Protein AF-0000000076645925 (afdb_homodimer)

Solvent-accessible surface area (backbone atoms only — not comparable to full-atom values): 12121 Å² total; per-residue (Å²): 107,37,77,44,76,69,68,68,55,65,65,55,52,51,52,53,50,49,52,53,36,58,75,67,63,57,56,61,31,34,32,38,33,40,63,37,74,95,67,71,38,45,29,37,43,36,29,65,60,91,69,57,68,66,59,51,54,50,52,51,49,52,46,48,67,74,32,71,86,50,85,58,70,61,45,72,61,99,58,40,39,30,38,66,59,70,47,74,66,54,48,48,49,50,53,52,47,50,49,51,56,57,52,59,65,75,104,104,38,76,41,75,70,69,69,55,64,64,56,52,50,52,52,50,48,53,51,37,60,73,67,63,56,56,60,32,35,33,39,33,39,64,38,73,95,67,72,38,43,29,36,43,35,30,65,59,92,69,58,69,68,59,50,52,50,51,53,50,51,46,49,66,74,31,73,86,49,85,58,70,60,45,72,60,98,60,39,40,32,38,65,59,70,47,74,67,54,47,49,50,50,52,54,46,48,49,50,55,56,49,59,65,74,104

Radius of gyration: 23.2 Å; Cα contacts (8 Å, |Δi|>4): 263; chains: 2; bounding box: 54×58×68 Å

Nearest PDB structures (foldseek):
  5mrc-assembly1_7  TM=4.356E-01  e=2.116E+00  Saccharomyces cerevisiae
  6mrs-assembly1_A  TM=2.834E-01  e=1.519E+00  synthetic construct
  5t5s-assembly1_A-2  TM=4.561E-01  e=5.350E+00  Homo sapiens
  8utm-assembly1_E  TM=2.872E-01  e=7.451E+00  synthetic construct
  5mrc-assembly1_7  TM=4.355E-01  e=1.620E+00  Saccharomyces cerevisiae

Organism: Fusarium proliferatum (strain ET1) (NCBI:txid1227346)

Foldseek 3Di:
DDDDDPDDAPLRVVLVVLVVCVVVVPDDFDKDWDAHPQQRFIKIKTFGDDDDSVVVSVQVVVQCVVCVPPNFSFDDDPGITMGTDADPVSVVVVVVVVVVVVVVVVD/DDDDDPDDAPLRVVLVVLVVCVVVVPDDFDKDWDAHVQQRFIKIKTFGDDDDSVVVSVQVVVQCVVCVPPNFSFDDDPGITMGTDQDPVSVVVVVVVVVVVVVVVVD

pLDDT: mean 89.73, std 15.54, range [36.12, 98.88]

Secondary structure (DSSP, 8-state):
-EEEE----HHHHHHHHHHHHHHTTPPSSEEEEEEETTTTEEEEEEE-S---HHHHHHHHHHHHHHHTT-S---EE-SS-EEEEPPPHHHHHHHHHHHHHHHHTT--/-EEEE----HHHHHHHHHHHHHHTTPPSSEEEEEEETTTTEEEEEEE-S---HHHHHHHHHHHHHHHTT-S---EE-SS-EEEEPPPHHHHHHHHHHHHHHHHTT--

Structure (mmCIF, N/CA/C/O backbone):
data_AF-0000000076645925-model_v1
#
loop_
_entity.id
_entity.type
_entity.pdbx_description
1 polymer 'Uncharacterized protein'
#
loop_
_atom_site.group_PDB
_atom_site.id
_atom_site.type_symbol
_atom_site.label_atom_id
_atom_site.label_alt_id
_atom_site.label_comp_id
_atom_site.label_asym_id
_atom_site.label_entity_id
_atom_site.label_seq_id
_atom_site.pdbx_PDB_ins_code
_atom_site.Cartn_x
_atom_site.Cartn_y
_atom_site.Cartn_z
_atom_site.occupancy
_atom_site.B_iso_or_equiv
_atom_site.auth_seq_id
_atom_site.auth_comp_id
_atom_site.auth_asym_id
_atom_site.auth_atom_id
_atom_site.pdbx_PDB_model_num
ATOM 1 N N . MET A 1 1 ? 4.133 -8.68 -22.359 1 90.81 1 MET A N 1
ATOM 2 C CA . MET A 1 1 ? 4.316 -8.914 -20.922 1 90.81 1 MET A CA 1
ATOM 3 C C . MET A 1 1 ? 4.223 -7.613 -20.141 1 90.81 1 MET A C 1
ATOM 5 O O . MET A 1 1 ? 4.645 -6.562 -20.625 1 90.81 1 MET A O 1
ATOM 9 N N . THR A 1 2 ? 3.492 -7.66 -19.109 1 95.38 2 THR A N 1
ATOM 10 C CA . THR A 1 2 ? 3.359 -6.492 -18.25 1 95.38 2 THR A CA 1
ATOM 11 C C . THR A 1 2 ? 3.965 -6.762 -16.875 1 95.38 2 THR A C 1
ATOM 13 O O . THR A 1 2 ? 3.646 -7.77 -16.234 1 95.38 2 THR A O 1
ATOM 16 N N . THR A 1 3 ? 4.953 -6.031 -16.484 1 95.56 3 THR A N 1
ATOM 17 C CA . THR A 1 3 ? 5.527 -6.117 -15.141 1 95.56 3 THR A CA 1
ATOM 18 C C . THR A 1 3 ? 5.211 -4.859 -14.336 1 95.56 3 THR A C 1
ATOM 20 O O . THR A 1 3 ? 5.305 -3.744 -14.852 1 95.56 3 THR A O 1
ATOM 23 N N . ARG A 1 4 ? 4.75 -5.043 -13.156 1 97.38 4 ARG A N 1
ATOM 24 C CA . ARG A 1 4 ? 4.445 -3.918 -12.281 1 97.38 4 ARG A CA 1
ATOM 25 C C . ARG A 1 4 ? 5.129 -4.074 -10.922 1 97.38 4 ARG A C 1
ATOM 27 O O . ARG A 1 4 ? 5.062 -5.141 -10.312 1 97.38 4 ARG A O 1
ATOM 34 N N . ASN A 1 5 ? 5.855 -3.094 -10.516 1 98.12 5 ASN A N 1
ATOM 35 C CA . ASN A 1 5 ? 6.273 -2.973 -9.125 1 98.12 5 ASN A CA 1
ATOM 36 C C . ASN A 1 5 ? 5.168 -2.379 -8.258 1 98.12 5 ASN A C 1
ATOM 38 O O . ASN A 1 5 ? 4.805 -1.213 -8.422 1 98.12 5 ASN A O 1
ATOM 42 N N . LEU A 1 6 ? 4.617 -3.115 -7.352 1 98.25 6 LEU A N 1
ATOM 43 C CA . LEU A 1 6 ? 3.439 -2.693 -6.602 1 98.25 6 LEU A CA 1
ATOM 44 C C . LEU A 1 6 ? 3.838 -2.117 -5.246 1 98.25 6 LEU A C 1
ATOM 46 O O . LEU A 1 6 ? 2.975 -1.807 -4.422 1 98.25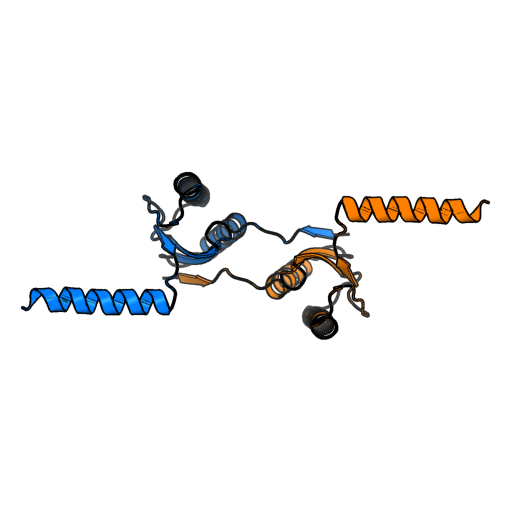 6 LEU A O 1
ATOM 50 N N . ASN A 1 7 ? 5.145 -2.043 -5.055 1 97.25 7 ASN A N 1
ATOM 51 C CA . ASN A 1 7 ? 5.637 -1.397 -3.842 1 97.25 7 ASN A CA 1
ATOM 52 C C . ASN A 1 7 ? 5.484 0.119 -3.912 1 97.25 7 ASN A C 1
ATOM 54 O O . ASN A 1 7 ? 5.957 0.751 -4.859 1 97.25 7 ASN A O 1
ATOM 58 N N . LYS A 1 8 ? 4.789 0.672 -2.982 1 96.69 8 LYS A N 1
ATOM 59 C CA . LYS A 1 8 ? 4.566 2.115 -2.926 1 96.69 8 LYS A CA 1
ATOM 60 C C . LYS A 1 8 ? 4.965 2.68 -1.565 1 96.69 8 LYS A C 1
ATOM 62 O O . LYS A 1 8 ? 4.797 2.018 -0.539 1 96.69 8 LYS A O 1
ATOM 67 N N . THR A 1 9 ? 5.539 3.842 -1.559 1 96.94 9 THR A N 1
ATOM 68 C CA . THR A 1 9 ? 5.711 4.57 -0.306 1 96.94 9 THR A CA 1
ATOM 69 C C . THR A 1 9 ? 4.363 5.043 0.232 1 96.94 9 THR A C 1
ATOM 71 O O . THR A 1 9 ? 3.371 5.066 -0.498 1 96.94 9 THR A O 1
ATOM 74 N N . TRP A 1 10 ? 4.305 5.383 1.45 1 97.62 10 TRP A N 1
ATOM 75 C CA . TRP A 1 10 ? 3.061 5.891 2.016 1 97.62 10 TRP A CA 1
ATOM 76 C C . TRP A 1 10 ? 2.637 7.184 1.323 1 97.62 10 TRP A C 1
ATOM 78 O O . TRP A 1 10 ? 1.442 7.457 1.181 1 97.62 10 TRP A O 1
ATOM 88 N N . ARG A 1 11 ? 3.574 7.973 0.871 1 98 11 ARG A N 1
ATOM 89 C CA . ARG A 1 11 ? 3.242 9.211 0.179 1 98 11 ARG A CA 1
ATOM 90 C C . ARG A 1 11 ? 2.561 8.93 -1.154 1 98 11 ARG A C 1
ATOM 92 O O . ARG A 1 11 ? 1.594 9.602 -1.518 1 98 11 ARG A O 1
ATOM 99 N N . ASP A 1 12 ? 3.076 7.922 -1.866 1 97.31 12 ASP A N 1
ATOM 100 C CA . ASP A 1 12 ? 2.434 7.535 -3.119 1 97.31 12 ASP A CA 1
ATOM 101 C C . ASP A 1 12 ? 0.974 7.145 -2.891 1 97.31 12 ASP A C 1
ATOM 103 O O . ASP A 1 12 ? 0.097 7.52 -3.672 1 97.31 12 ASP A O 1
ATOM 107 N N . VAL A 1 13 ? 0.788 6.402 -1.84 1 98.06 13 VAL A N 1
ATOM 108 C CA . VAL A 1 13 ? -0.547 5.91 -1.517 1 98.06 13 VAL A CA 1
ATOM 109 C C . VAL A 1 13 ? -1.486 7.086 -1.263 1 98.06 13 VAL A C 1
ATOM 111 O O . VAL A 1 13 ? -2.584 7.145 -1.822 1 98.06 13 VAL A O 1
ATOM 114 N N . ILE A 1 14 ? -1.067 8.094 -0.513 1 98.62 14 ILE A N 1
ATOM 115 C CA . ILE A 1 14 ? -1.987 9.172 -0.164 1 98.62 14 ILE A CA 1
ATOM 116 C C . ILE A 1 14 ? -2.174 10.102 -1.362 1 98.62 14 ILE A C 1
ATOM 118 O O . ILE A 1 14 ? -3.254 10.664 -1.559 1 98.62 14 ILE A O 1
ATOM 122 N N . PHE A 1 15 ? -1.181 10.273 -2.217 1 98.69 15 PHE A N 1
ATOM 123 C CA . PHE A 1 15 ? -1.337 11.109 -3.404 1 98.69 15 PHE A CA 1
ATOM 124 C C . PHE A 1 15 ? -2.346 10.492 -4.367 1 98.69 15 PHE A C 1
ATOM 126 O O . PHE A 1 15 ? -3.211 11.195 -4.898 1 98.69 15 PHE A O 1
ATOM 133 N N . GLU A 1 16 ? -2.189 9.195 -4.496 1 97.62 16 GLU A N 1
ATOM 134 C CA . GLU A 1 16 ? -3.127 8.508 -5.379 1 97.62 16 GLU A CA 1
ATOM 135 C C . GLU A 1 16 ? -4.547 8.555 -4.82 1 97.62 16 GLU A C 1
ATOM 137 O O . GLU A 1 16 ? -5.5 8.789 -5.562 1 97.62 16 GLU A O 1
ATOM 142 N N . GLN A 1 17 ? -4.656 8.305 -3.518 1 98.38 17 GLN A N 1
ATOM 143 C CA . GLN A 1 17 ? -5.98 8.32 -2.9 1 98.38 17 GLN A CA 1
ATOM 144 C C . GLN A 1 17 ? -6.605 9.711 -2.977 1 98.38 17 GLN A C 1
ATOM 146 O O . GLN A 1 17 ? -7.801 9.852 -3.242 1 98.38 17 GLN A O 1
ATOM 151 N N . TYR A 1 18 ? -5.805 10.719 -2.736 1 98.81 18 TYR A N 1
ATOM 152 C CA . TYR A 1 18 ? -6.34 12.07 -2.777 1 98.81 18 TYR A CA 1
ATOM 153 C C . TYR A 1 18 ? -6.832 12.422 -4.176 1 98.81 18 TYR A C 1
ATOM 155 O O . TYR A 1 18 ? -7.895 13.031 -4.336 1 98.81 18 TYR A O 1
ATOM 163 N N . GLN A 1 19 ? -6.051 12.117 -5.16 1 98.44 19 GLN A N 1
ATOM 164 C CA . GLN A 1 19 ? -6.48 12.328 -6.539 1 98.44 19 GLN A CA 1
ATOM 165 C C . GLN A 1 19 ? -7.816 11.641 -6.812 1 98.44 19 GLN A C 1
ATOM 167 O O . GLN A 1 19 ? -8.719 12.234 -7.402 1 98.44 19 GLN A O 1
ATOM 172 N N . ALA A 1 20 ? -7.898 10.414 -6.387 1 97.25 20 ALA A N 1
ATOM 173 C CA . ALA A 1 20 ? -9.133 9.656 -6.586 1 97.25 20 ALA A CA 1
ATOM 174 C C . ALA A 1 20 ? -10.305 10.32 -5.867 1 97.25 20 ALA A C 1
ATOM 176 O O . ALA A 1 20 ? -11.414 10.375 -6.395 1 97.25 20 ALA A O 1
ATOM 177 N N . ASP A 1 21 ? -10.023 10.781 -4.664 1 98.31 21 ASP A N 1
ATOM 178 C CA . ASP A 1 21 ? -11.078 11.422 -3.887 1 98.31 21 ASP A CA 1
ATOM 179 C C . ASP A 1 21 ? -11.516 12.734 -4.535 1 98.31 21 ASP A C 1
ATOM 181 O O . ASP A 1 21 ? -12.695 13.094 -4.488 1 98.31 21 ASP A O 1
ATOM 185 N N . LEU A 1 22 ? -10.633 13.453 -5.113 1 98.12 22 LEU A N 1
ATOM 186 C CA . LEU A 1 22 ? -10.961 14.688 -5.824 1 98.12 22 LEU A CA 1
ATOM 187 C C . LEU A 1 22 ? -11.812 14.391 -7.051 1 98.12 22 LEU A C 1
ATOM 189 O O . LEU A 1 22 ? -12.812 15.07 -7.289 1 98.12 22 LEU A O 1
ATOM 193 N N . GLU A 1 23 ? -11.414 13.367 -7.738 1 97.06 23 GLU A N 1
ATOM 194 C CA . GLU A 1 23 ? -12.133 12.992 -8.953 1 97.06 23 GLU A CA 1
ATOM 195 C C . GLU A 1 23 ? -13.547 12.508 -8.625 1 97.06 23 GLU A C 1
ATOM 197 O O . GLU A 1 23 ? -14.484 12.75 -9.398 1 97.06 23 GLU A O 1
ATOM 202 N N . ALA A 1 24 ? -13.711 11.922 -7.516 1 97.06 24 ALA A N 1
ATOM 203 C CA . ALA A 1 24 ? -15.008 11.391 -7.102 1 97.06 24 ALA A CA 1
ATOM 204 C C . ALA A 1 24 ? -15.828 12.445 -6.367 1 97.06 24 ALA A C 1
ATOM 206 O O . ALA A 1 24 ? -16.953 12.18 -5.941 1 97.06 24 ALA A O 1
ATOM 207 N N . ASP A 1 25 ? -15.234 13.648 -6.117 1 96.69 25 ASP A N 1
ATOM 208 C CA . ASP A 1 25 ? -15.867 14.742 -5.383 1 96.69 25 ASP A CA 1
ATOM 209 C C . ASP A 1 25 ? -16.297 14.289 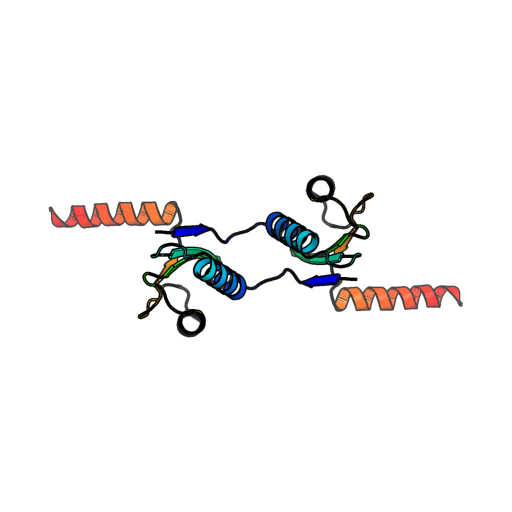-3.986 1 96.69 25 ASP A C 1
ATOM 211 O O . ASP A 1 25 ? -17.438 14.516 -3.574 1 96.69 25 ASP A O 1
ATOM 215 N N . SER A 1 26 ? -15.398 13.578 -3.379 1 97.56 26 SER A N 1
ATOM 216 C CA . SER A 1 26 ? -15.648 13.141 -2.008 1 97.56 26 SER A CA 1
ATOM 217 C C . SER A 1 26 ? -15.867 14.336 -1.082 1 97.56 26 SER A C 1
ATOM 219 O O . SER A 1 26 ? -15.195 15.359 -1.216 1 97.56 26 SER A O 1
ATOM 221 N N . PRO A 1 27 ? -16.688 14.195 -0.156 1 97.81 27 PRO A N 1
ATOM 222 C CA . PRO A 1 27 ? -16.984 15.312 0.752 1 97.81 27 PRO A CA 1
ATOM 223 C C . PRO A 1 27 ? -15.836 15.578 1.729 1 97.81 27 PRO A C 1
ATOM 225 O O . PRO A 1 27 ? -15.219 14.641 2.236 1 97.81 27 PRO A O 1
ATOM 228 N N . PHE A 1 28 ? -15.625 16.844 1.939 1 98.12 28 PHE A N 1
ATOM 229 C CA . PHE A 1 28 ? -14.656 17.281 2.947 1 98.12 28 PHE A CA 1
ATOM 230 C C . PHE A 1 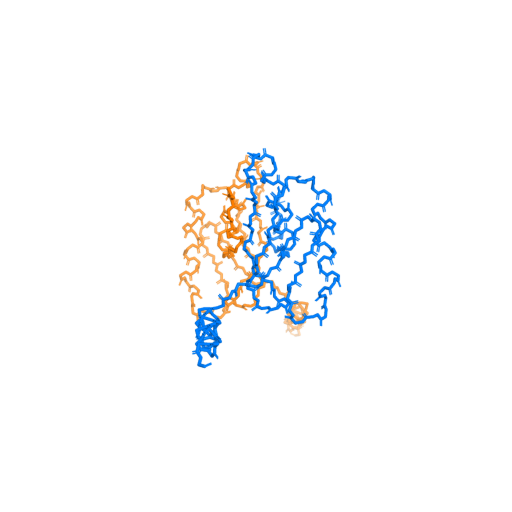28 ? -15.359 17.578 4.27 1 98.12 28 PHE A C 1
ATOM 232 O O . PHE A 1 28 ? -16.531 17.922 4.293 1 98.12 28 PHE A O 1
ATOM 239 N N . PRO A 1 29 ? -14.547 17.375 5.426 1 98.5 29 PRO A N 1
ATOM 240 C CA . PRO A 1 29 ? -13.125 17.031 5.5 1 98.5 29 PRO A CA 1
ATOM 241 C C . PRO A 1 29 ? -12.867 15.555 5.168 1 98.5 29 PRO A C 1
ATOM 243 O O . PRO A 1 29 ? -13.758 14.719 5.316 1 98.5 29 PRO A O 1
ATOM 246 N N . ILE A 1 30 ? -11.633 15.305 4.672 1 98.81 30 ILE A N 1
ATOM 247 C CA . ILE A 1 30 ? -11.164 13.945 4.426 1 98.81 30 ILE A CA 1
ATOM 248 C C . ILE A 1 30 ? -10.047 13.602 5.414 1 98.81 30 ILE A C 1
ATOM 250 O O . ILE A 1 30 ? -9.172 14.422 5.68 1 98.81 30 ILE A O 1
ATOM 254 N N . ARG A 1 31 ? -10.047 12.398 5.895 1 98.69 31 ARG A N 1
ATOM 255 C CA . ARG A 1 31 ? -9.023 11.922 6.816 1 98.69 31 ARG A CA 1
ATOM 256 C C . ARG A 1 31 ? -8.492 10.555 6.391 1 98.69 31 ARG A C 1
ATOM 258 O O . ARG A 1 31 ? -9.273 9.617 6.176 1 98.69 31 ARG A O 1
ATOM 265 N N . TYR A 1 32 ? -7.238 10.453 6.273 1 98.81 32 TYR A N 1
ATOM 266 C CA . TYR A 1 32 ? -6.57 9.203 5.918 1 98.81 32 TYR A CA 1
ATOM 267 C C . TYR A 1 32 ? -5.859 8.609 7.125 1 98.81 32 TYR A C 1
ATOM 269 O O . TYR A 1 32 ? -5.227 9.328 7.902 1 98.81 32 TYR A O 1
ATOM 277 N N . LEU A 1 33 ? -6 7.395 7.32 1 98.69 33 LEU A N 1
ATOM 278 C CA . LEU A 1 33 ? -5.18 6.621 8.25 1 98.69 33 LEU A CA 1
ATOM 279 C C . LEU A 1 33 ? -4.141 5.797 7.492 1 98.69 33 LEU A C 1
ATOM 281 O O . LEU A 1 33 ? -4.48 5.055 6.57 1 98.69 33 LEU A O 1
ATOM 285 N N . ILE A 1 34 ? -2.846 5.887 7.867 1 98.56 34 ILE A N 1
ATOM 286 C CA . ILE A 1 34 ? -1.811 5.168 7.133 1 98.56 34 ILE A CA 1
ATOM 287 C C . ILE A 1 34 ? -0.616 4.91 8.047 1 98.56 34 ILE A C 1
ATOM 289 O O . ILE A 1 34 ? -0.276 5.75 8.891 1 98.56 34 ILE A O 1
ATOM 293 N N . PHE A 1 35 ? -0.028 3.754 7.953 1 97.06 35 PHE A N 1
ATOM 294 C CA . PHE A 1 35 ? 1.168 3.389 8.703 1 97.06 35 PHE A CA 1
ATOM 295 C C . PHE A 1 35 ? 2.41 4.012 8.078 1 97.06 35 PHE A C 1
ATOM 297 O O . PHE A 1 35 ? 2.594 3.953 6.859 1 97.06 35 PHE A O 1
ATOM 304 N N . VAL A 1 36 ? 3.207 4.625 8.836 1 96.88 36 VAL A N 1
ATOM 305 C CA . VAL A 1 36 ? 4.465 5.195 8.367 1 96.88 36 VAL A CA 1
ATOM 306 C C . VAL A 1 36 ? 5.633 4.551 9.109 1 96.88 36 VAL A C 1
ATOM 308 O O . VAL A 1 36 ? 5.75 4.676 10.328 1 96.88 36 VAL A O 1
ATOM 311 N N . TYR A 1 37 ? 6.504 3.967 8.367 1 93.19 37 TYR A N 1
ATOM 312 C CA . TYR A 1 37 ? 7.586 3.16 8.922 1 93.19 37 TYR A CA 1
ATOM 313 C C . TYR A 1 37 ? 8.547 4.02 9.734 1 93.19 37 TYR A C 1
ATOM 315 O O . TYR A 1 37 ? 9.086 3.57 10.75 1 93.19 37 TYR A O 1
ATOM 323 N N . GLN A 1 38 ? 8.789 5.215 9.273 1 93.94 38 GLN A N 1
ATOM 324 C CA . GLN A 1 38 ? 9.703 6.125 9.953 1 93.94 38 GLN A CA 1
ATOM 325 C C . GLN A 1 38 ? 9.391 6.199 11.445 1 93.94 38 GLN A C 1
ATOM 327 O O . GLN A 1 38 ? 10.305 6.238 12.273 1 93.94 38 GLN A O 1
ATOM 332 N N . TRP A 1 39 ? 8.094 6.191 11.727 1 95.38 39 TRP A N 1
ATOM 333 C CA . TRP A 1 39 ? 7.695 6.344 13.125 1 95.38 39 TRP A CA 1
ATOM 334 C C . TRP A 1 39 ? 7.137 5.035 13.68 1 95.38 39 TRP A C 1
ATOM 336 O O . TRP A 1 39 ? 6.754 4.961 14.844 1 95.38 39 TRP A O 1
ATOM 346 N N . LYS A 1 40 ? 7.051 4.031 12.773 1 92.75 40 LYS A N 1
ATOM 347 C CA . LYS A 1 40 ? 6.445 2.756 13.141 1 92.75 40 LYS A CA 1
ATOM 348 C C . LYS A 1 40 ? 5.086 2.965 13.805 1 92.75 40 LYS A C 1
ATOM 350 O O . LYS A 1 40 ? 4.797 2.365 14.836 1 92.75 40 LYS A O 1
ATOM 355 N N . LYS A 1 41 ? 4.277 3.879 13.195 1 93.88 41 LYS A N 1
ATOM 356 C CA . LYS A 1 41 ? 2.969 4.246 13.727 1 93.88 41 LYS A CA 1
ATOM 357 C C . LYS A 1 41 ? 1.981 4.547 12.609 1 93.88 41 LYS A C 1
ATOM 359 O O . LYS A 1 41 ? 2.377 5.008 11.531 1 93.88 41 LYS A O 1
ATOM 364 N N . ASP A 1 42 ? 0.763 4.219 13.008 1 97 42 ASP A N 1
ATOM 365 C CA . ASP A 1 42 ? -0.301 4.785 12.18 1 97 42 ASP A CA 1
ATOM 366 C C . ASP A 1 42 ? -0.469 6.277 12.445 1 97 42 ASP A C 1
ATOM 368 O O . ASP A 1 42 ? -0.459 6.715 13.602 1 97 42 ASP A O 1
ATOM 372 N N . ILE A 1 43 ? -0.637 7.012 11.383 1 98.25 43 ILE A N 1
ATOM 373 C CA . ILE A 1 43 ? -0.918 8.438 11.547 1 98.25 43 ILE A CA 1
ATOM 374 C C . ILE A 1 43 ? -2.221 8.789 10.828 1 98.25 43 ILE A C 1
ATOM 376 O O . ILE A 1 43 ? -2.617 8.109 9.875 1 98.25 43 ILE A O 1
ATOM 380 N N . PHE A 1 44 ? -2.811 9.828 11.289 1 98.38 44 PHE A N 1
ATOM 381 C CA . PHE A 1 44 ? -3.934 10.477 10.617 1 98.38 44 PHE A CA 1
ATOM 382 C C . PHE A 1 44 ? -3.465 11.695 9.836 1 98.38 44 PHE A C 1
ATOM 384 O O . PHE A 1 44 ? -2.635 12.469 10.312 1 98.38 44 PHE A O 1
ATOM 391 N N . ILE A 1 45 ? -3.938 11.859 8.695 1 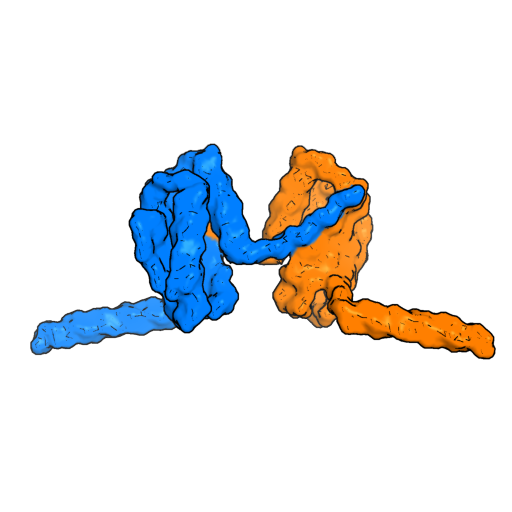98.81 45 ILE A N 1
ATOM 392 C CA . ILE A 1 45 ? -3.783 13.062 7.879 1 98.81 45 ILE A CA 1
ATOM 393 C C . ILE A 1 45 ? -5.156 13.648 7.562 1 98.81 45 ILE A C 1
ATOM 395 O O . ILE A 1 45 ? -5.938 13.055 6.812 1 98.81 45 ILE A O 1
ATOM 399 N N . SER A 1 46 ? -5.41 14.773 8.133 1 98.75 46 SER A N 1
ATOM 400 C CA . SER A 1 46 ? -6.703 15.43 7.938 1 98.75 46 SER A CA 1
ATOM 401 C C . SER A 1 46 ? -6.59 16.594 6.957 1 98.75 46 SER A C 1
ATOM 403 O O . SER A 1 46 ? -5.664 17.406 7.051 1 98.75 46 SER A O 1
ATOM 405 N N . ILE A 1 47 ? -7.461 16.594 6.074 1 98.88 47 ILE A N 1
ATOM 406 C CA . ILE A 1 47 ? -7.57 17.641 5.062 1 98.88 47 ILE A CA 1
ATOM 407 C C . ILE A 1 47 ? -8.914 18.359 5.203 1 98.88 47 ILE A C 1
ATOM 409 O O . ILE A 1 47 ? -9.93 17.891 4.688 1 98.88 47 ILE A O 1
AT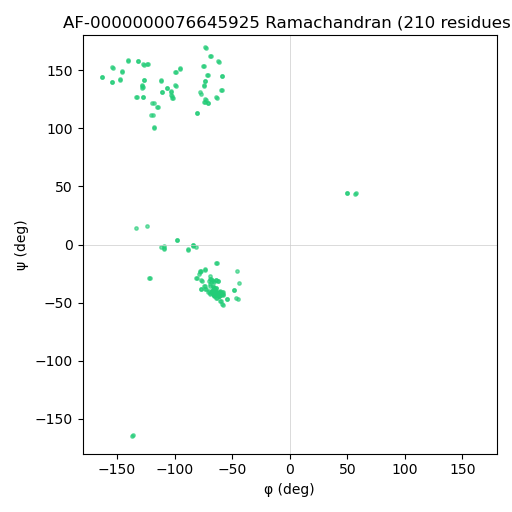OM 413 N N . PRO A 1 48 ? -9.008 19.469 5.777 1 98.62 48 PRO A N 1
ATOM 414 C CA . PRO A 1 48 ? -10.281 20.078 6.156 1 98.62 48 PRO A CA 1
ATOM 415 C C . PRO A 1 48 ? -11.047 20.641 4.961 1 98.62 48 PRO A C 1
ATOM 417 O O . PRO A 1 48 ? -12.281 20.625 4.953 1 98.62 48 PRO A O 1
ATOM 420 N N . ASN A 1 49 ? -10.266 21.203 3.963 1 98.44 49 ASN A N 1
ATOM 421 C CA . ASN A 1 49 ? -10.883 21.812 2.797 1 98.44 49 ASN A CA 1
ATOM 422 C C . ASN A 1 49 ? -10.328 21.25 1.496 1 98.44 49 ASN A C 1
ATOM 424 O O . ASN A 1 49 ? -9.188 20.781 1.456 1 98.44 49 ASN A O 1
ATOM 428 N N . LYS A 1 50 ? -11.141 21.344 0.514 1 98.44 50 LYS A N 1
ATOM 429 C CA . LYS A 1 50 ? -10.711 20.922 -0.816 1 98.44 50 LYS A CA 1
ATOM 430 C C . LYS A 1 50 ? -9.555 21.781 -1.315 1 98.44 50 LYS A C 1
ATOM 432 O O . LYS A 1 50 ? -9.625 23.016 -1.272 1 98.44 50 LYS A O 1
ATOM 437 N N . ILE A 1 51 ? -8.508 21.172 -1.688 1 98.69 51 ILE A N 1
ATOM 438 C CA . ILE A 1 51 ? -7.355 21.812 -2.307 1 98.69 51 ILE A CA 1
ATOM 439 C C . ILE A 1 51 ? -6.934 21.031 -3.551 1 98.69 51 ILE A C 1
ATOM 441 O O . ILE A 1 51 ? -7.355 19.891 -3.748 1 98.69 51 ILE A O 1
ATOM 445 N N . ASP A 1 52 ? -6.242 21.688 -4.438 1 98.19 52 ASP A N 1
ATOM 446 C CA . ASP A 1 52 ? -5.812 20.969 -5.633 1 98.19 52 ASP A CA 1
ATOM 447 C C . ASP A 1 52 ? -4.688 19.984 -5.312 1 98.19 52 ASP A C 1
ATOM 449 O O . ASP A 1 52 ? -4.078 20.062 -4.242 1 98.19 52 ASP A O 1
ATOM 453 N N . VAL A 1 53 ? -4.344 19.156 -6.156 1 98.38 53 VAL A N 1
ATOM 454 C CA . VAL A 1 53 ? -3.404 18.062 -5.957 1 98.38 53 VAL A CA 1
ATOM 455 C C . VAL A 1 53 ? -2.012 18.609 -5.672 1 98.38 53 VAL A C 1
ATOM 457 O O . VAL A 1 53 ? -1.3 18.109 -4.801 1 98.38 53 VAL A O 1
ATOM 460 N N . MET A 1 54 ? -1.645 19.609 -6.367 1 98.19 54 MET A N 1
ATOM 461 C CA . MET A 1 54 ? -0.306 20.172 -6.195 1 98.19 54 MET A CA 1
ATOM 462 C C . MET A 1 54 ? -0.145 20.781 -4.805 1 98.19 54 MET A C 1
ATOM 464 O O . MET A 1 54 ? 0.894 20.609 -4.164 1 98.19 54 MET A O 1
ATOM 468 N N . THR A 1 55 ? -1.129 21.484 -4.367 1 98.81 55 THR A N 1
ATOM 469 C CA . THR A 1 55 ? -1.113 22.062 -3.025 1 98.81 55 THR A CA 1
ATOM 470 C C . THR A 1 55 ? -1.021 20.969 -1.971 1 98.81 55 THR A C 1
ATOM 472 O O . THR A 1 55 ? -0.28 21.094 -0.994 1 98.81 55 THR A O 1
ATOM 475 N N . PHE A 1 56 ? -1.785 19.906 -2.182 1 98.81 56 PHE A N 1
ATOM 476 C CA . PHE A 1 56 ? -1.731 18.766 -1.263 1 98.81 56 PHE A CA 1
ATOM 477 C C . PHE A 1 56 ? -0.327 18.172 -1.214 1 98.81 56 PHE A C 1
ATOM 479 O O . PHE A 1 56 ? 0.211 17.938 -0.132 1 98.81 56 PHE A O 1
ATOM 486 N N . ARG A 1 57 ? 0.218 17.953 -2.352 1 98.69 57 ARG A N 1
ATOM 487 C CA . ARG A 1 57 ? 1.56 17.375 -2.432 1 98.69 57 ARG A CA 1
ATOM 488 C C . ARG A 1 57 ? 2.572 18.266 -1.707 1 98.69 57 ARG A C 1
ATOM 490 O O . ARG A 1 57 ? 3.434 17.766 -0.982 1 98.69 57 ARG A O 1
ATOM 497 N N . ARG A 1 58 ? 2.451 19.547 -1.853 1 98.62 58 ARG A N 1
ATOM 498 C CA . ARG A 1 58 ? 3.35 20.484 -1.186 1 98.62 58 ARG A CA 1
ATOM 499 C C . ARG A 1 58 ? 3.168 20.438 0.328 1 98.62 58 ARG A C 1
ATOM 501 O O . ARG A 1 58 ? 4.145 20.469 1.078 1 98.62 58 ARG A O 1
ATOM 508 N N . ALA A 1 59 ? 1.926 20.375 0.723 1 98.81 59 ALA A N 1
ATOM 509 C CA . ALA A 1 59 ? 1.634 20.312 2.152 1 98.81 59 ALA A CA 1
ATOM 510 C C . ALA A 1 59 ? 2.254 19.062 2.777 1 98.81 59 ALA A C 1
ATOM 512 O O . ALA A 1 59 ? 2.818 19.125 3.871 1 98.81 59 ALA A O 1
ATOM 513 N N . ILE A 1 60 ? 2.193 17.953 2.096 1 98.81 60 ILE A N 1
ATOM 514 C CA . ILE A 1 60 ? 2.752 16.703 2.586 1 98.81 60 ILE A CA 1
ATOM 515 C C . ILE A 1 60 ? 4.277 16.781 2.602 1 98.81 60 ILE A C 1
ATOM 517 O O . ILE A 1 60 ? 4.922 16.312 3.543 1 98.81 60 ILE A O 1
ATOM 521 N N . LEU A 1 61 ? 4.82 17.344 1.586 1 98.12 61 LEU A N 1
ATOM 522 C CA . LEU A 1 61 ? 6.27 17.5 1.538 1 98.12 61 LEU A CA 1
ATOM 523 C C . LEU A 1 61 ? 6.762 18.375 2.689 1 98.12 61 LEU A C 1
ATOM 525 O O . LEU A 1 61 ? 7.809 18.109 3.279 1 98.12 61 LEU A O 1
ATOM 529 N N . ASP A 1 62 ? 6.055 19.453 3.01 1 98.38 62 ASP A N 1
ATOM 530 C CA . ASP A 1 62 ? 6.379 20.297 4.152 1 98.38 62 ASP A CA 1
ATOM 531 C C . ASP A 1 62 ? 6.363 19.5 5.453 1 98.38 62 ASP A C 1
ATOM 533 O O . ASP A 1 62 ? 7.254 19.641 6.293 1 98.38 62 ASP A O 1
ATOM 537 N N . PHE A 1 63 ? 5.398 18.719 5.527 1 98.69 63 PHE A N 1
ATOM 538 C CA . PHE A 1 63 ? 5.285 17.812 6.676 1 98.69 63 PHE A CA 1
ATOM 539 C C . PHE A 1 63 ? 6.508 16.922 6.785 1 98.69 63 PHE A C 1
ATOM 541 O O . PHE A 1 63 ? 7.156 16.875 7.832 1 98.69 63 PHE A O 1
ATOM 548 N N . VAL A 1 64 ? 6.887 16.25 5.746 1 97.62 64 VAL A N 1
ATOM 549 C CA . VAL A 1 64 ? 7.992 15.305 5.73 1 97.62 64 VAL A CA 1
ATOM 550 C C . VAL A 1 64 ? 9.297 16.016 6.078 1 97.62 64 VAL A C 1
ATOM 552 O O . VAL A 1 64 ? 10.086 15.539 6.891 1 97.62 64 VAL A O 1
ATOM 555 N N . ARG A 1 65 ? 9.453 17.125 5.488 1 97.19 65 ARG A N 1
ATOM 556 C CA . ARG A 1 65 ? 10.664 17.891 5.727 1 97.19 65 ARG A CA 1
ATOM 557 C C . ARG A 1 65 ? 10.75 18.359 7.176 1 97.19 65 ARG A C 1
ATOM 559 O O . ARG A 1 65 ? 11.812 18.297 7.797 1 97.19 65 ARG A O 1
ATOM 566 N N . SER A 1 66 ? 9.695 18.766 7.711 1 97.31 66 SER A N 1
ATOM 567 C CA . SER A 1 66 ? 9.633 19.297 9.062 1 97.31 66 SER A CA 1
ATOM 568 C C . SER A 1 66 ? 9.875 18.219 10.109 1 97.31 66 SER A C 1
ATOM 570 O O . SER A 1 66 ? 10.469 18.484 11.156 1 97.31 66 SER A O 1
ATOM 572 N N . ARG A 1 67 ? 9.477 16.969 9.719 1 96.5 67 ARG A N 1
ATOM 573 C CA . ARG A 1 67 ? 9.484 15.914 10.727 1 96.5 67 ARG A CA 1
ATOM 574 C C . ARG A 1 67 ? 10.602 14.906 10.461 1 96.5 67 ARG A C 1
ATOM 576 O O . ARG A 1 67 ? 10.672 13.867 11.117 1 96.5 67 ARG A O 1
ATOM 583 N N . ASN A 1 68 ? 11.391 15 9.453 1 91.25 68 ASN A N 1
ATOM 584 C CA . ASN A 1 68 ? 12.383 14.055 8.961 1 91.25 68 ASN A CA 1
ATOM 585 C C . ASN A 1 68 ? 13.219 13.469 10.102 1 91.25 68 ASN A C 1
ATOM 587 O O . ASN A 1 68 ? 13.523 12.281 10.102 1 91.25 68 ASN A O 1
ATOM 591 N N . ARG A 1 69 ? 13.516 14.164 11.172 1 91 69 ARG A N 1
ATOM 592 C CA . ARG A 1 69 ? 14.367 13.648 12.242 1 91 69 ARG A CA 1
ATOM 593 C C . ARG A 1 69 ? 13.656 13.711 13.586 1 91 69 ARG A C 1
ATOM 595 O O . ARG A 1 69 ? 14.297 13.578 14.633 1 91 69 ARG A O 1
ATOM 602 N N . GLU A 1 70 ? 12.398 13.875 13.438 1 93.5 70 GLU A N 1
ATOM 603 C CA . GLU A 1 70 ? 11.625 14.008 14.664 1 93.5 70 GLU A CA 1
ATOM 604 C C . GLU A 1 70 ? 10.945 12.695 15.039 1 93.5 70 GLU A C 1
ATOM 606 O O . GLU A 1 70 ? 10.547 11.93 14.156 1 93.5 70 GLU A O 1
ATOM 611 N N . GLU A 1 71 ? 10.781 12.469 16.25 1 93.62 71 GLU A N 1
ATOM 612 C CA . GLU A 1 71 ? 10.133 11.258 16.75 1 93.62 71 GLU A CA 1
ATOM 613 C C . GLU A 1 71 ? 8.617 11.375 16.688 1 93.62 71 GLU A C 1
ATOM 615 O O . GLU A 1 71 ? 7.906 10.367 16.641 1 93.62 71 GLU A O 1
ATOM 620 N N . ASP A 1 72 ? 8.172 12.531 16.781 1 95.38 72 ASP A N 1
ATOM 621 C CA . ASP A 1 72 ? 6.742 12.82 16.781 1 95.38 72 ASP A CA 1
ATOM 622 C C . ASP A 1 72 ? 6.285 13.336 15.422 1 95.38 72 ASP A C 1
ATOM 624 O O . ASP A 1 72 ? 6.777 14.359 14.945 1 95.38 72 ASP A O 1
ATOM 628 N N . PRO A 1 73 ? 5.293 12.688 14.883 1 97.25 73 PRO A N 1
ATOM 629 C CA . PRO A 1 73 ? 4.859 13.086 13.539 1 97.25 73 PRO A CA 1
ATOM 630 C C . PRO A 1 73 ? 3.883 14.266 13.562 1 97.25 73 PRO A C 1
ATOM 632 O O . PRO A 1 73 ? 3.426 14.711 12.508 1 97.25 73 PRO A O 1
ATOM 635 N N . THR A 1 74 ? 3.574 14.727 14.703 1 98.06 74 THR A N 1
ATOM 636 C CA . THR A 1 74 ? 2.553 15.766 14.781 1 98.06 74 THR A CA 1
ATOM 637 C C . THR A 1 74 ? 2.969 17 13.984 1 98.06 74 THR A C 1
ATOM 639 O O . THR A 1 74 ? 4.105 17.453 14.086 1 98.06 74 THR A O 1
ATOM 642 N N . PHE A 1 75 ? 2.047 17.5 13.18 1 98.31 75 PHE A N 1
ATOM 643 C CA . PHE A 1 75 ? 2.318 18.594 12.25 1 98.31 75 PHE A CA 1
ATOM 644 C C . PHE A 1 75 ? 1.02 19.234 11.773 1 98.31 75 PHE A C 1
ATOM 646 O O . PHE A 1 75 ? -0.011 18.562 11.68 1 98.31 75 PHE A O 1
ATOM 653 N N . SER A 1 76 ? 1.034 20.516 11.578 1 98.25 76 SER A N 1
ATOM 654 C CA . SER A 1 76 ? -0.101 21.188 10.953 1 98.25 76 SER A CA 1
ATOM 655 C C . SER A 1 76 ? 0.352 22.391 10.125 1 98.25 76 SER A C 1
ATOM 657 O O . SER A 1 76 ? 1.298 23.094 10.5 1 98.25 76 SER A O 1
ATOM 659 N N . ASN A 1 77 ? -0.269 22.609 9.039 1 97.94 77 ASN A N 1
ATOM 660 C CA . ASN A 1 77 ? -0.166 23.844 8.266 1 97.94 77 ASN A CA 1
ATOM 661 C C . ASN A 1 77 ? -1.531 24.312 7.773 1 97.94 77 ASN A C 1
ATOM 663 O O . ASN A 1 77 ? -2.564 23.906 8.305 1 97.94 77 ASN A O 1
ATOM 667 N N . GLU A 1 78 ? -1.575 25.188 6.859 1 98 78 GLU A N 1
ATOM 668 C CA . GLU A 1 78 ? -2.82 25.781 6.387 1 98 78 GLU A CA 1
ATOM 669 C C . GLU A 1 78 ? -3.73 24.734 5.754 1 98 78 GLU A C 1
ATOM 671 O O . GLU A 1 78 ? -4.953 24.891 5.738 1 98 78 GLU A O 1
ATOM 676 N N . HIS A 1 79 ? -3.17 23.547 5.414 1 98.75 79 HIS A N 1
ATOM 677 C CA . HIS A 1 79 ? -3.922 22.672 4.527 1 98.75 79 HIS A CA 1
ATOM 678 C C . HIS A 1 79 ? -4.172 21.312 5.176 1 98.75 79 HIS A C 1
ATOM 680 O O . HIS A 1 79 ? -5.156 20.641 4.859 1 98.75 79 HIS A O 1
ATOM 686 N N . ILE A 1 80 ? -3.205 20.906 6.102 1 98.88 80 ILE A N 1
ATOM 687 C CA . ILE A 1 80 ? -3.365 19.562 6.652 1 98.88 80 ILE A CA 1
ATOM 688 C C . ILE A 1 80 ? -3.02 19.578 8.141 1 98.88 80 ILE A C 1
ATOM 690 O O . ILE A 1 80 ? -2.344 20.484 8.625 1 98.88 80 ILE A O 1
ATOM 694 N N . SER A 1 81 ? -3.521 18.609 8.82 1 98.75 81 SER A N 1
ATOM 695 C CA . SER A 1 81 ? -3.117 18.25 10.18 1 98.75 81 SER A CA 1
ATOM 696 C C . SER A 1 81 ? -2.779 16.766 10.281 1 98.75 81 SER A C 1
ATOM 698 O O . SER A 1 81 ? -3.486 15.922 9.727 1 98.75 81 SER A O 1
ATOM 700 N N . VAL A 1 82 ? -1.707 16.469 10.969 1 98.62 82 VAL A N 1
ATOM 701 C CA . VAL A 1 82 ? -1.2 15.117 11.102 1 98.62 82 VAL A CA 1
ATOM 702 C C . VAL A 1 82 ? -0.985 14.789 12.578 1 98.62 82 VAL A C 1
ATOM 704 O O . VAL A 1 82 ? -0.454 15.609 13.336 1 98.62 82 VAL A O 1
ATOM 707 N N . TRP A 1 83 ? -1.425 13.609 12.984 1 97.81 83 TRP A N 1
ATOM 708 C CA . TRP A 1 83 ? -1.165 13.164 14.352 1 97.81 83 TRP A CA 1
ATOM 709 C C . TRP A 1 83 ? -1.156 11.641 14.43 1 97.81 83 TRP A C 1
ATOM 711 O O . TRP A 1 83 ? -1.726 10.961 13.57 1 97.81 83 TRP A O 1
ATOM 721 N N . PRO A 1 84 ? -0.417 11.094 15.367 1 97 84 PRO A N 1
ATOM 722 C CA . PRO A 1 84 ? -0.364 9.633 15.516 1 97 84 PRO A CA 1
ATOM 723 C C . PRO A 1 84 ? -1.662 9.047 16.062 1 97 84 PRO A C 1
ATOM 725 O O . PRO A 1 84 ? -2.324 9.68 16.891 1 97 84 PRO A O 1
ATOM 728 N N . ARG A 1 85 ? -1.913 7.887 15.578 1 94.19 85 ARG A N 1
ATOM 729 C CA . ARG A 1 85 ? -3.029 7.168 16.188 1 94.19 85 ARG A CA 1
ATOM 730 C C . ARG A 1 85 ? -2.68 6.688 17.594 1 94.19 85 ARG A C 1
ATOM 732 O O . ARG A 1 85 ? -1.646 6.047 17.797 1 94.19 85 ARG A O 1
ATOM 739 N N . LYS A 1 86 ? -3.389 7.078 18.469 1 84.19 86 LYS A N 1
ATOM 740 C CA . LYS A 1 86 ? -3.119 6.691 19.859 1 84.19 86 LYS A CA 1
ATOM 741 C C . LYS A 1 86 ? -3.492 5.234 20.109 1 84.19 86 LYS A C 1
ATOM 743 O O . LYS A 1 86 ? -4.5 4.75 19.578 1 84.19 86 LYS A O 1
ATOM 748 N N . THR A 1 87 ? -2.496 4.539 20.594 1 72.25 87 THR A N 1
ATOM 749 C CA . THR A 1 87 ? -2.785 3.166 21 1 72.25 87 THR A CA 1
ATOM 750 C C . THR A 1 87 ? -3.807 3.137 22.141 1 72.25 87 THR A C 1
ATOM 752 O O . THR A 1 87 ? -4.094 4.168 22.75 1 72.25 87 THR A O 1
ATOM 755 N N . PHE A 1 88 ? -4.492 1.95 22.266 1 63.91 88 PHE A N 1
ATOM 756 C CA . PHE A 1 88 ? -5.43 1.794 23.375 1 63.91 88 PHE A CA 1
ATOM 757 C C . PHE A 1 88 ? -4.809 2.27 24.688 1 63.91 88 PHE A C 1
ATOM 759 O O . PHE A 1 88 ? -5.441 2.998 25.453 1 63.91 88 PHE A O 1
ATOM 766 N N . ARG A 1 89 ? -3.518 1.824 24.922 1 60.19 89 ARG A N 1
ATOM 767 C CA . ARG A 1 89 ? -2.836 2.156 26.172 1 60.19 89 ARG A CA 1
ATOM 768 C C . ARG A 1 89 ? -2.602 3.658 26.281 1 60.19 89 ARG A C 1
ATOM 770 O O . ARG A 1 89 ? -2.805 4.246 27.344 1 60.19 89 ARG A O 1
ATOM 777 N N . GLU A 1 90 ? -2.258 4.262 25.188 1 63.81 90 GLU A N 1
ATOM 778 C CA . GLU A 1 90 ? -2.01 5.699 25.188 1 63.81 90 GLU A CA 1
ATOM 779 C C . GLU A 1 90 ? -3.299 6.48 25.438 1 63.81 90 GLU A C 1
ATOM 781 O O . GLU A 1 90 ? -3.291 7.516 26.109 1 63.81 90 GLU A O 1
ATOM 786 N N . ARG A 1 91 ? -4.363 5.832 24.969 1 67.44 91 ARG A N 1
ATOM 787 C CA . ARG A 1 91 ? -5.652 6.488 25.156 1 67.44 91 ARG A CA 1
ATOM 788 C C . ARG A 1 91 ? -6.094 6.414 26.609 1 67.44 91 ARG A C 1
ATOM 790 O O . ARG A 1 91 ? -6.641 7.379 27.156 1 67.44 91 ARG A O 1
ATOM 797 N N . GLN A 1 92 ? -5.801 5.246 27.188 1 64.5 92 GLN A N 1
ATOM 798 C CA . GLN A 1 92 ? -6.18 5.082 28.578 1 64.5 92 GLN A CA 1
ATOM 799 C C . GLN A 1 92 ? -5.359 6 29.484 1 64.5 92 GLN A C 1
ATOM 801 O O . GLN A 1 92 ? -5.895 6.582 30.438 1 64.5 92 GLN A O 1
ATOM 806 N N . GLU A 1 93 ? -4.129 6.109 29.172 1 60.5 93 GLU A N 1
ATOM 807 C CA . GLU A 1 93 ? -3.242 6.941 29.969 1 60.5 93 GLU A CA 1
ATOM 808 C C . GLU A 1 93 ? -3.629 8.414 29.875 1 60.5 93 GLU A C 1
ATOM 810 O O . GLU A 1 93 ? -3.586 9.141 30.875 1 60.5 93 GLU A O 1
ATOM 815 N N . GLU A 1 94 ? -3.979 8.781 28.766 1 63.12 94 GLU A N 1
ATOM 816 C CA . GLU A 1 94 ? -4.406 10.164 28.578 1 63.12 94 GLU A CA 1
ATOM 817 C C . GLU A 1 94 ? -5.711 10.453 29.312 1 63.12 94 GLU A C 1
ATOM 819 O O . GLU A 1 94 ? -5.883 11.523 29.891 1 63.12 94 GLU A O 1
ATOM 824 N N . GLU A 1 95 ? -6.562 9.438 29.188 1 63.47 95 GLU A N 1
ATOM 825 C CA . GLU A 1 95 ? -7.824 9.594 29.906 1 63.47 95 GLU A CA 1
ATOM 826 C C . GLU A 1 95 ? -7.605 9.641 31.422 1 63.47 95 GLU A C 1
ATOM 828 O O . GLU A 1 95 ? -8.258 10.414 32.125 1 63.47 95 GLU A O 1
ATOM 833 N N . ALA A 1 96 ? -6.68 8.695 31.891 1 63.38 96 ALA A N 1
ATOM 834 C CA . ALA A 1 96 ? -6.383 8.656 33.312 1 63.38 96 ALA A CA 1
ATOM 835 C C . ALA A 1 96 ? -5.719 9.945 33.781 1 63.38 96 ALA A C 1
ATOM 837 O O . ALA A 1 96 ? -6.016 10.453 34.875 1 63.38 96 ALA A O 1
ATOM 838 N N . ALA A 1 97 ? -4.957 10.578 32.875 1 60.47 97 ALA A N 1
ATOM 839 C CA . ALA A 1 97 ? -4.246 11.805 33.219 1 60.47 97 ALA A CA 1
ATOM 840 C C . ALA A 1 97 ? -5.199 13 33.25 1 60.47 97 ALA A C 1
ATOM 842 O O . ALA A 1 97 ? -5.039 13.898 34.062 1 60.47 97 ALA A O 1
ATOM 843 N N . LYS A 1 98 ? -6.059 12.953 32.344 1 65.38 98 LYS A N 1
ATOM 844 C CA . LYS A 1 98 ? -7.062 14.016 32.344 1 65.38 98 LYS A CA 1
ATOM 845 C C . LYS A 1 98 ? -7.934 13.961 33.594 1 65.38 98 LYS A C 1
ATOM 847 O O . LYS A 1 98 ? -8.336 15 34.125 1 65.38 98 LYS A O 1
ATOM 852 N N . GLU A 1 99 ? -8.242 12.766 34.031 1 64.81 99 GLU A N 1
ATOM 853 C CA . GLU A 1 99 ? -9.047 12.609 35.219 1 64.81 99 GLU A CA 1
ATOM 854 C C . GLU A 1 99 ? -8.289 13.094 36.469 1 64.81 99 GLU A C 1
ATOM 856 O O . GLU A 1 99 ? -8.875 13.711 37.344 1 64.81 99 GLU A O 1
ATOM 861 N N . THR A 1 100 ? -7.039 12.75 36.375 1 61.94 100 THR A N 1
ATOM 862 C CA . THR A 1 100 ? -6.254 13.141 37.531 1 61.94 100 THR A CA 1
ATOM 863 C C . THR A 1 100 ? -6.051 14.656 37.562 1 61.94 100 THR A C 1
ATOM 865 O O . THR A 1 100 ? -6.023 15.258 38.656 1 61.94 100 THR A O 1
ATOM 868 N N . ASN A 1 101 ? -5.816 15.172 36.438 1 58.12 101 ASN A N 1
ATOM 869 C CA . ASN A 1 101 ? -5.648 16.625 36.406 1 58.12 101 ASN A CA 1
ATOM 870 C C . ASN A 1 101 ? -6.957 17.344 36.688 1 58.12 101 ASN A C 1
ATOM 872 O O . ASN A 1 101 ? -6.949 18.453 37.25 1 58.12 101 ASN A O 1
ATOM 876 N N . GLU A 1 102 ? -7.938 16.75 36.25 1 58.75 102 GLU A N 1
ATOM 877 C CA . GLU A 1 102 ? -9.234 17.344 36.562 1 58.75 102 GLU A CA 1
ATOM 878 C C . GLU A 1 102 ? -9.578 17.219 38.031 1 58.75 102 GLU A C 1
ATOM 880 O O . GLU A 1 102 ? -10.266 18.062 38.594 1 58.75 102 GLU A O 1
ATOM 885 N N . SER A 1 103 ? -9.078 16.188 38.5 1 58.66 103 SER A N 1
ATOM 886 C CA . SER A 1 103 ? -9.398 15.992 39.906 1 58.66 103 SER A CA 1
ATOM 887 C C . SER A 1 103 ? -8.547 16.891 40.812 1 58.66 103 SER A C 1
ATOM 889 O O . SER A 1 103 ? -8.938 17.203 41.938 1 58.66 103 SER A O 1
ATOM 891 N N . GLY A 1 104 ? -7.383 17.281 40.219 1 53.31 104 GLY A N 1
ATOM 892 C CA . GLY A 1 104 ? -6.535 18.062 41.094 1 53.31 104 GLY A CA 1
ATOM 893 C C . GLY A 1 104 ? -7.055 19.484 41.312 1 53.31 104 GLY A C 1
ATOM 894 O O . GLY A 1 104 ? -6.48 20.234 42.094 1 53.31 104 GLY A O 1
ATOM 895 N N . PHE A 1 105 ? -7.852 19.922 40.438 1 52.09 105 PHE A N 1
ATOM 896 C CA . PHE A 1 105 ? -8.289 21.297 40.625 1 52.09 105 PHE A CA 1
ATOM 897 C C . PHE A 1 105 ? -9.391 21.375 41.688 1 52.09 105 PHE A C 1
ATOM 899 O O . PHE A 1 105 ? -9.703 22.438 42.188 1 52.09 105 PHE A O 1
ATOM 906 N N . LEU A 1 106 ? -10.109 20.328 41.875 1 49.31 106 LEU A N 1
ATOM 907 C CA . LEU A 1 106 ? -11.227 20.516 42.812 1 49.31 106 LEU A CA 1
ATOM 908 C C . LEU A 1 106 ? -10.758 20.406 44.25 1 49.31 106 LEU A C 1
ATOM 910 O O . LEU A 1 106 ? -11.539 20.656 45.188 1 49.31 106 LEU A O 1
ATOM 914 N N . GLY A 1 107 ? -9.43 20.109 44.438 1 36.12 107 GLY A N 1
ATOM 915 C CA . GLY A 1 107 ? -9.117 20.156 45.875 1 36.12 107 GLY A CA 1
ATOM 916 C C . GLY A 1 107 ? -8.703 21.547 46.312 1 36.12 107 GLY A C 1
ATOM 917 O O . GLY A 1 107 ? -8.234 22.359 45.531 1 36.12 107 GLY A O 1
ATOM 918 N N . MET B 1 1 ? -17.922 14.242 6.195 1 91.19 1 MET B N 1
ATOM 919 C CA . MET B 1 1 ? -16.562 13.836 6.492 1 91.19 1 MET B CA 1
ATOM 920 C C . MET B 1 1 ? -16.266 12.445 5.93 1 91.19 1 MET B C 1
ATOM 922 O O . MET B 1 1 ? -17.156 11.586 5.902 1 91.19 1 MET B O 1
ATOM 926 N N . THR B 1 2 ? -15.164 12.328 5.297 1 95.62 2 THR B N 1
ATOM 927 C CA . THR B 1 2 ? -14.75 11.039 4.746 1 95.62 2 THR B CA 1
ATOM 928 C C . THR B 1 2 ? -13.484 10.531 5.434 1 95.62 2 THR B C 1
ATOM 930 O O . THR B 1 2 ? -12.5 11.266 5.543 1 95.62 2 THR B O 1
ATOM 933 N N . THR B 1 3 ? -13.539 9.406 6.082 1 95.75 3 THR B N 1
ATOM 934 C CA . THR B 1 3 ? -12.367 8.773 6.668 1 95.75 3 THR B CA 1
ATOM 935 C C . THR B 1 3 ? -12.008 7.496 5.914 1 95.75 3 THR B C 1
ATOM 937 O O . THR B 1 3 ? -12.891 6.703 5.566 1 95.75 3 THR B O 1
ATOM 940 N N . ARG B 1 4 ? -10.773 7.367 5.574 1 97.5 4 ARG B N 1
ATOM 941 C CA . ARG B 1 4 ? -10.305 6.176 4.875 1 97.5 4 ARG B CA 1
ATOM 942 C C . ARG B 1 4 ? -9.109 5.555 5.594 1 97.5 4 ARG B C 1
ATOM 944 O O . ARG B 1 4 ? -8.164 6.254 5.949 1 97.5 4 ARG B O 1
ATOM 951 N N . ASN B 1 5 ? -9.188 4.316 5.895 1 98.19 5 ASN B N 1
ATOM 952 C CA . ASN B 1 5 ? -8.008 3.533 6.262 1 98.19 5 ASN B CA 1
ATOM 953 C C . ASN B 1 5 ? -7.23 3.076 5.027 1 98.19 5 ASN B C 1
ATOM 955 O O . ASN B 1 5 ? -7.73 2.273 4.238 1 98.19 5 ASN B O 1
ATOM 959 N N . LEU B 1 6 ? -6.043 3.547 4.809 1 98.25 6 LEU B N 1
ATOM 960 C CA . LEU B 1 6 ? -5.301 3.305 3.576 1 98.25 6 LEU B CA 1
ATOM 961 C C . LEU B 1 6 ? -4.312 2.158 3.752 1 98.25 6 LEU B C 1
ATOM 963 O O . LEU B 1 6 ? -3.52 1.873 2.854 1 98.25 6 LEU B O 1
ATOM 967 N N . ASN B 1 7 ? -4.379 1.562 4.938 1 97.31 7 ASN B N 1
ATOM 968 C CA . ASN B 1 7 ? -3.561 0.375 5.168 1 97.31 7 ASN B CA 1
ATOM 969 C C . ASN B 1 7 ? -4.129 -0.845 4.445 1 97.31 7 ASN B C 1
ATOM 971 O O . ASN B 1 7 ? -5.293 -1.197 4.637 1 97.31 7 ASN B O 1
ATOM 975 N N . LYS B 1 8 ? -3.334 -1.434 3.605 1 96.75 8 LYS B N 1
ATOM 976 C CA . LYS B 1 8 ? -3.75 -2.611 2.852 1 96.75 8 LYS B CA 1
ATOM 977 C C . LYS B 1 8 ? -2.76 -3.758 3.027 1 96.75 8 LYS B C 1
ATOM 979 O O . LYS B 1 8 ? -1.553 -3.531 3.143 1 96.75 8 LYS B O 1
ATOM 984 N N . THR B 1 9 ? -3.248 -4.949 3.123 1 96.88 9 THR B N 1
ATOM 985 C CA . THR B 1 9 ? -2.377 -6.113 3.025 1 96.88 9 THR B CA 1
ATOM 986 C C . THR B 1 9 ? -1.829 -6.266 1.608 1 96.88 9 THR B C 1
ATOM 988 O O . THR B 1 9 ? -2.35 -5.656 0.669 1 96.88 9 THR B O 1
ATOM 991 N N . TRP B 1 10 ? -0.817 -7.004 1.451 1 97.62 10 TRP B N 1
ATOM 992 C CA . TRP B 1 10 ? -0.272 -7.23 0.116 1 97.62 10 TRP B CA 1
ATOM 993 C C . TRP B 1 10 ? -1.294 -7.922 -0.779 1 97.62 10 TRP B C 1
ATOM 995 O O . TRP B 1 10 ? -1.325 -7.691 -1.99 1 97.62 10 TRP B O 1
ATOM 1005 N N . ARG B 1 11 ? -2.135 -8.742 -0.225 1 97.94 11 ARG B N 1
ATOM 1006 C CA . ARG B 1 11 ? -3.152 -9.422 -1.019 1 97.94 11 ARG B CA 1
ATOM 1007 C C . ARG B 1 11 ? -4.172 -8.43 -1.567 1 97.94 11 ARG B C 1
ATOM 1009 O O . ARG B 1 11 ? -4.586 -8.531 -2.725 1 97.94 11 ARG B O 1
ATOM 1016 N N . ASP B 1 12 ? -4.57 -7.465 -0.715 1 97.38 12 ASP B N 1
ATOM 1017 C CA . ASP B 1 12 ? -5.484 -6.43 -1.187 1 97.38 12 ASP B CA 1
ATOM 1018 C C . ASP B 1 12 ? -4.898 -5.68 -2.379 1 97.38 12 ASP B C 1
ATOM 1020 O O . ASP B 1 12 ? -5.605 -5.391 -3.346 1 97.38 12 ASP B O 1
ATOM 1024 N N . VAL B 1 13 ? -3.631 -5.395 -2.234 1 98.06 13 VAL B N 1
ATOM 1025 C CA . VAL B 1 13 ? -2.941 -4.633 -3.271 1 98.06 13 VAL B CA 1
ATOM 1026 C C . VAL B 1 13 ? -2.967 -5.41 -4.586 1 98.06 13 VAL B C 1
ATOM 1028 O O . VAL B 1 13 ? -3.322 -4.863 -5.633 1 98.06 13 VAL B O 1
ATOM 1031 N N . ILE B 1 14 ? -2.701 -6.703 -4.574 1 98.62 14 ILE B N 1
ATOM 1032 C CA . ILE B 1 14 ? -2.605 -7.434 -5.832 1 98.62 14 ILE B CA 1
ATOM 1033 C C . ILE B 1 14 ? -4.004 -7.703 -6.383 1 98.62 14 ILE B C 1
ATOM 1035 O O . ILE B 1 14 ? -4.207 -7.73 -7.598 1 98.62 14 ILE B O 1
ATOM 1039 N N . PHE B 1 15 ? -5.008 -7.863 -5.555 1 98.62 15 PHE B N 1
ATOM 1040 C CA . PHE B 1 15 ? -6.367 -8.062 -6.039 1 98.62 15 PHE B CA 1
ATOM 1041 C C . PHE B 1 15 ? -6.875 -6.816 -6.754 1 98.62 15 PHE B C 1
ATOM 1043 O O . PHE B 1 15 ? -7.465 -6.914 -7.832 1 98.62 15 PHE B O 1
ATOM 1050 N N . GLU B 1 16 ? -6.582 -5.711 -6.117 1 97.62 16 GLU B N 1
ATOM 1051 C CA . GLU B 1 16 ? -7 -4.457 -6.734 1 97.62 16 GLU B CA 1
ATOM 1052 C C . GLU B 1 16 ? -6.266 -4.219 -8.055 1 97.62 16 GLU B C 1
ATOM 1054 O O . GLU B 1 16 ? -6.875 -3.805 -9.039 1 97.62 16 GLU B O 1
ATOM 1059 N N . GLN B 1 17 ? -4.949 -4.477 -8.023 1 98.38 17 GLN B N 1
ATOM 1060 C CA . GLN B 1 17 ? -4.172 -4.27 -9.242 1 98.38 17 GLN B CA 1
ATOM 1061 C C . GLN B 1 17 ? -4.625 -5.215 -10.352 1 98.38 17 GLN B C 1
ATOM 1063 O O . GLN B 1 17 ? -4.727 -4.812 -11.516 1 98.38 17 GLN B O 1
ATOM 1068 N N . TYR B 1 18 ? -4.887 -6.438 -9.984 1 98.81 18 TYR B N 1
ATOM 1069 C CA . TYR B 1 18 ? -5.312 -7.398 -11 1 98.81 18 TYR B CA 1
ATOM 1070 C C . TYR B 1 18 ? -6.645 -6.988 -11.617 1 98.81 18 TYR B C 1
ATOM 1072 O O . TYR B 1 18 ? -6.828 -7.078 -12.828 1 98.81 18 TYR B O 1
ATOM 1080 N N . GLN B 1 19 ? -7.582 -6.613 -10.789 1 98.44 19 GLN B N 1
ATOM 1081 C CA . GLN B 1 19 ? -8.859 -6.121 -11.297 1 98.44 19 GLN B CA 1
ATOM 1082 C C . GLN B 1 19 ? -8.656 -4.965 -12.273 1 98.44 19 GLN B C 1
ATOM 1084 O O . GLN B 1 19 ? -9.258 -4.934 -13.344 1 98.44 19 GLN B O 1
ATOM 1089 N N . ALA B 1 20 ? -7.824 -4.043 -11.883 1 97.25 20 ALA B N 1
ATOM 1090 C CA . ALA B 1 20 ? -7.543 -2.893 -12.734 1 97.25 20 ALA B CA 1
ATOM 1091 C C . ALA B 1 20 ? -6.918 -3.332 -14.055 1 97.25 20 ALA B C 1
ATOM 1093 O O . ALA B 1 20 ? -7.238 -2.785 -15.117 1 97.25 20 ALA B O 1
ATOM 1094 N N . ASP B 1 21 ? -6 -4.293 -13.953 1 98.25 21 ASP B N 1
ATOM 1095 C CA . ASP B 1 21 ? -5.336 -4.777 -15.156 1 98.25 21 ASP B CA 1
ATOM 1096 C C . ASP B 1 21 ? -6.32 -5.496 -16.078 1 98.25 21 ASP B C 1
ATOM 1098 O O . ASP B 1 21 ? -6.215 -5.406 -17.297 1 98.25 21 ASP B O 1
ATOM 1102 N N . LEU B 1 22 ? -7.246 -6.199 -15.531 1 98.06 22 LEU B N 1
ATOM 1103 C CA . LEU B 1 22 ? -8.273 -6.867 -16.328 1 98.06 22 LEU B CA 1
ATOM 1104 C C . LEU B 1 22 ? -9.164 -5.848 -17.031 1 98.06 22 LEU B C 1
ATOM 1106 O O . LEU B 1 22 ? -9.461 -5.992 -18.219 1 98.06 22 LEU B O 1
ATOM 1110 N N . GLU B 1 23 ? -9.516 -4.852 -16.281 1 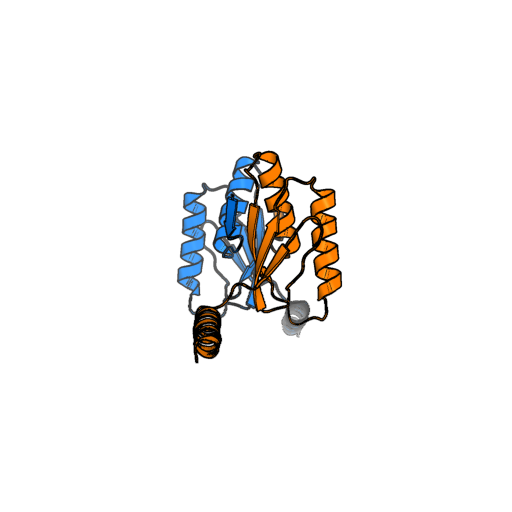97.06 23 GLU B N 1
ATOM 1111 C CA . GLU B 1 23 ? -10.391 -3.814 -16.828 1 97.06 23 GLU B CA 1
ATOM 1112 C C . GLU B 1 23 ? -9.695 -3.039 -17.938 1 97.06 23 GLU B C 1
ATOM 1114 O O . GLU B 1 23 ? -10.328 -2.625 -18.906 1 97.06 23 GLU B O 1
ATOM 1119 N N . ALA B 1 24 ? -8.422 -2.893 -17.844 1 97 24 ALA B N 1
ATOM 1120 C CA . ALA B 1 24 ? -7.645 -2.145 -18.828 1 97 24 ALA B CA 1
ATOM 1121 C C . ALA B 1 24 ? -7.199 -3.045 -19.969 1 97 24 ALA B C 1
ATOM 1123 O O . ALA B 1 24 ? -6.523 -2.592 -20.906 1 97 24 ALA B O 1
ATOM 1124 N N . ASP B 1 25 ? -7.492 -4.371 -19.891 1 96.69 25 ASP B N 1
ATOM 1125 C CA . ASP B 1 25 ? -7.09 -5.363 -20.875 1 96.69 25 ASP B CA 1
ATOM 1126 C C . ASP B 1 25 ? -5.574 -5.371 -21.078 1 96.69 25 ASP B C 1
ATOM 1128 O O . ASP B 1 25 ? -5.086 -5.324 -22.203 1 96.69 25 ASP B O 1
ATOM 1132 N N . SER B 1 26 ? -4.914 -5.305 -19.953 1 97.56 26 SER B N 1
ATOM 1133 C CA . SER B 1 26 ? -3.455 -5.379 -20 1 97.56 26 SER B CA 1
ATOM 1134 C C . SER B 1 26 ? -2.982 -6.68 -20.641 1 97.56 26 SER B C 1
ATOM 1136 O O . SER B 1 26 ? -3.574 -7.738 -20.406 1 97.56 26 SER B O 1
ATOM 1138 N N . PRO B 1 27 ? -1.94 -6.613 -21.328 1 97.75 27 PRO B N 1
ATOM 1139 C CA . PRO B 1 27 ? -1.453 -7.82 -22 1 97.75 27 PRO B CA 1
ATOM 1140 C C . PRO B 1 27 ? -0.826 -8.82 -21.031 1 97.75 27 PRO B C 1
ATOM 1142 O O . PRO B 1 27 ? -0.13 -8.43 -20.094 1 97.75 27 PRO B O 1
ATOM 1145 N N . PHE B 1 28 ? -1.123 -10.086 -21.312 1 98.06 28 PHE B N 1
ATOM 1146 C CA . PHE B 1 28 ? -0.496 -11.172 -20.562 1 98.06 28 PHE B CA 1
ATOM 1147 C C . PHE B 1 28 ? 0.734 -11.695 -21.297 1 98.06 28 PHE B C 1
ATOM 1149 O O . PHE B 1 28 ? 0.816 -11.602 -22.531 1 98.06 28 PHE B O 1
ATOM 1156 N N . PRO B 1 29 ? 1.747 -12.258 -20.469 1 98.44 29 PRO B N 1
ATOM 1157 C CA . PRO B 1 29 ? 1.712 -12.477 -19.016 1 98.44 29 PRO B CA 1
ATOM 1158 C C . PRO B 1 29 ? 1.872 -11.18 -18.234 1 98.44 29 PRO B C 1
ATOM 1160 O O . PRO B 1 29 ? 2.453 -10.211 -18.734 1 98.44 29 PRO B O 1
ATOM 1163 N N . ILE B 1 30 ? 1.308 -11.195 -17 1 98.81 30 ILE B N 1
ATOM 1164 C CA . ILE B 1 30 ? 1.475 -10.102 -16.047 1 98.81 30 ILE B CA 1
ATOM 1165 C C . ILE B 1 30 ? 2.322 -10.57 -14.875 1 98.81 30 ILE B C 1
ATOM 1167 O O . ILE B 1 30 ? 2.139 -11.68 -14.367 1 98.81 30 ILE B O 1
ATOM 1171 N N . ARG B 1 31 ? 3.184 -9.719 -14.391 1 98.69 31 ARG B N 1
ATOM 1172 C CA . ARG B 1 31 ? 4.031 -10.023 -13.242 1 98.69 31 ARG B CA 1
ATOM 1173 C C . ARG B 1 31 ? 4.023 -8.875 -12.234 1 98.69 31 ARG B C 1
ATOM 1175 O O . ARG B 1 31 ? 4.273 -7.723 -12.602 1 98.69 31 ARG B O 1
ATOM 1182 N N . TYR B 1 32 ? 3.744 -9.172 -11.055 1 98.81 32 TYR B N 1
ATOM 1183 C CA . TYR B 1 32 ? 3.746 -8.203 -9.969 1 98.81 32 TYR B CA 1
ATOM 1184 C C . TYR B 1 32 ? 4.953 -8.398 -9.055 1 98.81 32 TYR B C 1
ATOM 1186 O O . TYR B 1 32 ? 5.316 -9.531 -8.734 1 98.81 32 TYR B O 1
ATOM 1194 N N . LEU B 1 33 ? 5.582 -7.375 -8.727 1 98.69 33 LEU B N 1
ATOM 1195 C CA . LEU B 1 33 ? 6.57 -7.355 -7.652 1 98.69 33 LEU B CA 1
ATOM 1196 C C . LEU B 1 33 ? 5.992 -6.723 -6.391 1 98.69 33 LEU B C 1
ATOM 1198 O O . LEU B 1 33 ? 5.457 -5.613 -6.438 1 98.69 33 LEU B O 1
ATOM 1202 N N . ILE B 1 34 ? 6.086 -7.395 -5.234 1 98.56 34 ILE B N 1
ATOM 1203 C CA . ILE B 1 34 ? 5.492 -6.859 -4.016 1 98.56 34 ILE B CA 1
ATOM 1204 C C . ILE B 1 34 ? 6.23 -7.406 -2.795 1 98.56 34 ILE B C 1
ATOM 1206 O O . ILE B 1 34 ? 6.656 -8.562 -2.789 1 98.56 34 ILE B O 1
ATOM 1210 N N . PHE B 1 35 ? 6.453 -6.574 -1.808 1 97.06 35 PHE B N 1
ATOM 1211 C CA . PHE B 1 35 ? 7.078 -6.965 -0.549 1 97.06 35 PHE B CA 1
ATOM 1212 C C . PHE B 1 35 ? 6.082 -7.695 0.345 1 97.06 35 PHE B C 1
ATOM 1214 O O . PHE B 1 35 ? 4.945 -7.246 0.511 1 97.06 35 PHE B O 1
ATOM 1221 N N . VAL B 1 36 ? 6.445 -8.812 0.847 1 96.88 36 VAL B N 1
ATOM 1222 C CA . VAL B 1 36 ? 5.609 -9.555 1.78 1 96.88 36 VAL B CA 1
ATOM 1223 C C . VAL B 1 36 ? 6.328 -9.695 3.121 1 96.88 36 VAL B C 1
ATOM 1225 O O . VAL B 1 36 ? 7.398 -10.305 3.197 1 96.88 36 VAL B O 1
ATOM 1228 N N . TYR B 1 37 ? 5.707 -9.211 4.141 1 93.25 37 TYR B N 1
ATOM 1229 C CA . TYR B 1 37 ? 6.32 -9.102 5.457 1 93.25 37 TYR B CA 1
ATOM 1230 C C . TYR B 1 37 ? 6.617 -10.484 6.035 1 93.25 37 TYR B C 1
ATOM 1232 O O . TYR B 1 37 ? 7.625 -10.672 6.719 1 93.25 37 TYR B O 1
ATOM 1240 N N . GLN B 1 38 ? 5.738 -11.43 5.789 1 94.06 38 GLN B N 1
ATOM 1241 C CA . GLN B 1 38 ? 5.906 -12.781 6.301 1 94.06 38 GLN B CA 1
ATOM 1242 C C . GLN B 1 38 ? 7.312 -13.305 6.023 1 94.06 38 GLN B C 1
ATOM 1244 O O . GLN B 1 38 ? 7.906 -13.984 6.867 1 94.06 38 GLN B O 1
ATOM 1249 N N . TRP B 1 39 ? 7.777 -12.953 4.828 1 95.38 39 TRP B N 1
ATOM 1250 C CA . TRP B 1 39 ? 9.078 -13.477 4.434 1 95.38 39 TRP B CA 1
ATOM 1251 C C . TRP B 1 39 ? 10.133 -12.367 4.43 1 95.38 39 TRP B C 1
ATOM 1253 O O . TRP B 1 39 ? 11.305 -12.617 4.129 1 95.38 39 TRP B O 1
ATOM 1263 N N . LYS B 1 40 ? 9.664 -11.133 4.719 1 92.75 40 LYS B N 1
ATOM 1264 C CA . LYS B 1 40 ? 10.539 -9.969 4.648 1 92.75 40 LYS B CA 1
ATOM 1265 C C . LYS B 1 40 ? 11.297 -9.93 3.324 1 92.75 40 LYS B C 1
ATOM 1267 O O . LYS B 1 40 ? 12.516 -9.711 3.303 1 92.75 40 LYS B O 1
ATOM 1272 N N . LYS B 1 41 ? 10.555 -10.195 2.205 1 93.81 41 LYS B N 1
ATOM 1273 C CA . LYS B 1 41 ? 11.125 -10.266 0.867 1 93.81 41 LYS B CA 1
ATOM 1274 C C . LYS B 1 41 ? 10.148 -9.742 -0.182 1 93.81 41 LYS B C 1
ATOM 1276 O O . LYS B 1 41 ? 8.93 -9.867 -0.016 1 93.81 41 LYS B O 1
ATOM 1281 N N . ASP B 1 42 ? 10.836 -9.195 -1.174 1 97.06 42 ASP B N 1
ATOM 1282 C CA . ASP B 1 42 ? 10.055 -9 -2.389 1 97.06 42 ASP B CA 1
ATOM 1283 C C . ASP B 1 42 ? 9.812 -10.32 -3.109 1 97.06 42 ASP B C 1
ATOM 1285 O O . ASP B 1 42 ? 10.727 -11.133 -3.248 1 97.06 42 ASP B O 1
ATOM 1289 N N . ILE B 1 43 ? 8.602 -10.484 -3.545 1 98.25 43 ILE B N 1
ATOM 1290 C CA . ILE B 1 43 ? 8.305 -11.664 -4.344 1 98.25 43 ILE B CA 1
ATOM 1291 C C . ILE B 1 43 ? 7.73 -11.234 -5.695 1 98.25 43 ILE B C 1
ATOM 1293 O O . ILE B 1 43 ? 7.148 -10.156 -5.82 1 98.25 43 ILE B O 1
ATOM 1297 N N . PHE B 1 44 ? 7.895 -12.102 -6.633 1 98.31 44 PHE B N 1
ATOM 1298 C CA . PHE B 1 44 ? 7.23 -12.016 -7.926 1 98.31 44 PHE B CA 1
ATOM 1299 C C . PHE B 1 44 ? 6.008 -12.922 -7.977 1 98.31 44 PHE B C 1
ATOM 1301 O O . PHE B 1 44 ? 6.051 -14.055 -7.5 1 98.31 44 PHE B O 1
ATOM 1308 N N . ILE B 1 45 ? 4.961 -12.453 -8.484 1 98.81 45 ILE B N 1
ATOM 1309 C CA . ILE B 1 45 ? 3.768 -13.227 -8.82 1 98.81 45 ILE B CA 1
ATOM 1310 C C . ILE B 1 45 ? 3.494 -13.133 -10.312 1 98.81 45 ILE B C 1
ATOM 1312 O O . ILE B 1 45 ? 3.133 -12.062 -10.82 1 98.81 45 ILE B O 1
ATOM 1316 N N . SER B 1 46 ? 3.668 -14.227 -10.969 1 98.75 46 SER B N 1
ATOM 1317 C CA . SER B 1 46 ? 3.473 -14.266 -12.414 1 98.75 46 SER B CA 1
ATOM 1318 C C . SER B 1 46 ? 2.146 -14.922 -12.781 1 98.75 46 SER B C 1
ATOM 1320 O O . SER B 1 46 ? 1.801 -15.977 -12.234 1 98.75 46 SER B O 1
ATOM 1322 N N . ILE B 1 47 ? 1.465 -14.281 -13.602 1 98.88 47 ILE B N 1
ATOM 1323 C CA . ILE B 1 47 ? 0.185 -14.75 -14.125 1 98.88 47 ILE B CA 1
ATOM 1324 C C . ILE B 1 47 ? 0.284 -14.945 -15.641 1 98.88 47 ILE B C 1
ATOM 1326 O O . ILE B 1 47 ? 0.135 -13.984 -16.406 1 98.88 47 ILE B O 1
ATOM 1330 N N . PRO B 1 48 ? 0.433 -16.094 -16.125 1 98.62 48 PRO B N 1
ATOM 1331 C CA . PRO B 1 48 ? 0.777 -16.328 -17.531 1 98.62 48 PRO B CA 1
ATOM 1332 C C . PRO B 1 48 ? -0.396 -16.078 -18.484 1 98.62 48 PRO B C 1
ATOM 1334 O O . PRO B 1 48 ? -0.197 -15.625 -19.609 1 98.62 48 PRO B O 1
ATOM 1337 N N . ASN B 1 49 ? -1.627 -16.438 -17.984 1 98.44 49 ASN B N 1
ATOM 1338 C CA . ASN B 1 49 ? -2.82 -16.297 -18.812 1 98.44 49 ASN B CA 1
ATOM 1339 C C . ASN B 1 49 ? -3.912 -15.508 -18.109 1 98.44 49 ASN B C 1
ATOM 1341 O O . ASN B 1 49 ? -3.971 -15.484 -16.875 1 98.44 49 ASN B O 1
ATOM 1345 N N . LYS B 1 50 ? -4.723 -14.938 -18.922 1 98.44 50 LYS B N 1
ATOM 1346 C CA . LYS B 1 50 ? -5.871 -14.219 -18.375 1 98.44 50 LYS B CA 1
ATOM 1347 C C . LYS B 1 50 ? -6.82 -15.164 -17.641 1 98.44 50 LYS B C 1
ATOM 1349 O O . LYS B 1 50 ? -7.191 -16.219 -18.188 1 98.44 50 LYS B O 1
ATOM 1354 N N . ILE B 1 51 ? -7.117 -14.852 -16.453 1 98.69 51 ILE B N 1
ATOM 1355 C CA . ILE B 1 51 ? -8.094 -15.562 -15.633 1 98.69 51 ILE B CA 1
ATOM 1356 C C . ILE B 1 51 ? -9.047 -14.562 -14.977 1 98.69 51 ILE B C 1
ATOM 1358 O O . ILE B 1 51 ? -8.758 -13.359 -14.93 1 98.69 51 ILE B O 1
ATOM 1362 N N . ASP B 1 52 ? -10.203 -15.016 -14.602 1 98.19 52 ASP B N 1
ATOM 1363 C CA . ASP B 1 52 ? -11.117 -14.086 -13.953 1 98.19 52 ASP B CA 1
ATOM 1364 C C . ASP B 1 52 ? -10.664 -13.766 -12.531 1 98.19 52 ASP B C 1
ATOM 1366 O O . ASP B 1 52 ? -9.805 -14.461 -11.977 1 98.19 52 ASP B O 1
ATOM 1370 N N . VAL B 1 53 ? -11.227 -12.852 -11.914 1 98.38 53 VAL B N 1
ATOM 1371 C CA . VAL B 1 53 ? -10.805 -12.312 -10.625 1 98.38 53 VAL B CA 1
ATOM 1372 C C . VAL B 1 53 ? -10.969 -13.391 -9.547 1 98.38 53 VAL B C 1
ATOM 1374 O O . VAL B 1 53 ? -10.102 -13.539 -8.68 1 98.38 53 VAL B O 1
ATOM 1377 N N . MET B 1 54 ? -12.008 -14.102 -9.602 1 98.19 54 MET B N 1
ATOM 1378 C CA . MET B 1 54 ? -12.266 -15.117 -8.578 1 98.19 54 MET B CA 1
ATOM 1379 C C . MET B 1 54 ? -11.219 -16.219 -8.641 1 98.19 54 MET B C 1
ATOM 1381 O O . MET B 1 54 ? -10.734 -16.672 -7.602 1 98.19 54 MET B O 1
ATOM 1385 N N . THR B 1 55 ? -10.891 -16.641 -9.805 1 98.81 55 THR B N 1
ATOM 1386 C CA . THR B 1 55 ? -9.852 -17.656 -9.984 1 98.81 55 THR B CA 1
ATOM 1387 C C . THR B 1 55 ? -8.508 -17.156 -9.469 1 98.81 55 THR B C 1
ATOM 1389 O O . THR B 1 55 ? -7.773 -17.906 -8.812 1 98.81 55 THR B O 1
ATOM 1392 N N . PHE B 1 56 ? -8.211 -15.914 -9.766 1 98.88 56 PHE B N 1
ATOM 1393 C CA . PHE B 1 56 ? -6.977 -15.32 -9.273 1 98.88 56 PHE B CA 1
ATOM 1394 C C . PHE B 1 56 ? -6.949 -15.32 -7.746 1 98.88 56 PHE B C 1
ATOM 1396 O O . PHE B 1 56 ? -5.953 -15.719 -7.141 1 98.88 56 PHE B O 1
ATOM 1403 N N . ARG B 1 57 ? -8.016 -14.867 -7.18 1 98.69 57 ARG B N 1
ATOM 1404 C CA . ARG B 1 57 ? -8.109 -14.812 -5.727 1 98.69 57 ARG B CA 1
ATOM 1405 C C . ARG B 1 57 ? -7.91 -16.203 -5.117 1 98.69 57 ARG B C 1
ATOM 1407 O O . ARG B 1 57 ? -7.203 -16.359 -4.121 1 98.69 57 ARG B O 1
ATOM 1414 N N . ARG B 1 58 ? -8.469 -17.203 -5.719 1 98.62 58 ARG B N 1
ATOM 1415 C CA . ARG B 1 58 ? -8.328 -18.562 -5.238 1 98.62 58 ARG B CA 1
ATOM 1416 C C . ARG B 1 58 ? -6.887 -19.047 -5.359 1 98.62 58 ARG B C 1
ATOM 1418 O O . ARG B 1 58 ? -6.367 -19.703 -4.457 1 98.62 58 ARG B O 1
ATOM 1425 N N . ALA B 1 59 ? -6.301 -18.703 -6.473 1 98.81 59 ALA B N 1
ATOM 1426 C CA . ALA B 1 59 ? -4.91 -19.094 -6.688 1 98.81 59 ALA B CA 1
ATOM 1427 C C . ALA B 1 59 ? -3.998 -18.484 -5.625 1 98.81 59 ALA B C 1
ATOM 1429 O O . ALA B 1 59 ? -3.102 -19.156 -5.109 1 98.81 59 ALA B O 1
ATOM 1430 N N . ILE B 1 60 ? -4.238 -17.266 -5.285 1 98.81 60 ILE B N 1
ATOM 1431 C CA . ILE B 1 60 ? -3.441 -16.578 -4.277 1 98.81 60 ILE B CA 1
ATOM 1432 C C . ILE B 1 60 ? -3.703 -17.188 -2.902 1 98.81 60 ILE B C 1
ATOM 1434 O O . ILE B 1 60 ? -2.775 -17.359 -2.109 1 98.81 60 ILE B O 1
ATOM 1438 N N . LEU B 1 61 ? -4.922 -17.453 -2.631 1 98.19 61 LEU B N 1
ATOM 1439 C CA . LEU B 1 61 ? -5.258 -18.078 -1.354 1 98.19 61 LEU B CA 1
ATOM 1440 C C . LEU B 1 61 ? -4.586 -19.438 -1.216 1 98.19 61 LEU B C 1
ATOM 1442 O O . LEU B 1 61 ? -4.113 -19.797 -0.133 1 98.19 61 LEU B O 1
ATOM 1446 N N . ASP B 1 62 ? -4.531 -20.234 -2.273 1 98.44 62 ASP B N 1
ATOM 1447 C CA . ASP B 1 62 ? -3.822 -21.516 -2.281 1 98.44 62 ASP B CA 1
ATOM 1448 C C . ASP B 1 62 ? -2.34 -21.312 -1.966 1 98.44 62 ASP B C 1
ATOM 1450 O O . ASP B 1 62 ? -1.761 -22.078 -1.187 1 98.44 62 ASP B O 1
ATOM 1454 N N . PHE B 1 63 ? -1.845 -20.344 -2.555 1 98.69 63 PHE B N 1
ATOM 1455 C CA . PHE B 1 63 ? -0.457 -19.984 -2.299 1 98.69 63 PHE B CA 1
ATOM 1456 C C . PHE B 1 63 ? -0.24 -19.672 -0.82 1 98.69 63 PHE B C 1
ATOM 1458 O O . PHE B 1 63 ? 0.636 -20.266 -0.183 1 98.69 63 PHE B O 1
ATOM 1465 N N . VAL B 1 64 ? -1.036 -18.828 -0.245 1 97.62 64 VAL B N 1
ATOM 1466 C CA . VAL B 1 64 ? -0.899 -18.406 1.144 1 97.62 64 VAL B CA 1
ATOM 1467 C C . VAL B 1 64 ? -1.038 -19.609 2.07 1 97.62 64 VAL B C 1
ATOM 1469 O O . VAL B 1 64 ? -0.242 -19.781 2.996 1 97.62 64 VAL B O 1
ATOM 1472 N N . ARG B 1 65 ? -1.979 -20.375 1.784 1 97.25 65 ARG B N 1
ATOM 1473 C CA . ARG B 1 65 ? -2.223 -21.547 2.609 1 97.25 65 ARG B CA 1
ATOM 1474 C C . ARG B 1 65 ? -1.054 -22.531 2.533 1 97.25 65 ARG B C 1
ATOM 1476 O O . ARG B 1 65 ? -0.635 -23.094 3.549 1 97.25 65 ARG B O 1
ATOM 1483 N N . SER B 1 66 ? -0.542 -22.703 1.41 1 97.38 66 SER B N 1
ATOM 1484 C CA . SER B 1 66 ? 0.528 -23.672 1.169 1 97.38 66 SER B CA 1
ATOM 1485 C C . SER B 1 66 ? 1.829 -23.234 1.829 1 97.38 66 SER B C 1
ATOM 1487 O O . SER B 1 66 ? 2.613 -24.062 2.291 1 97.38 66 SER B O 1
ATOM 1489 N N . ARG B 1 67 ? 1.952 -21.875 1.981 1 96.44 67 ARG B N 1
ATOM 1490 C CA . ARG B 1 67 ? 3.25 -21.359 2.416 1 96.44 67 ARG B CA 1
ATOM 1491 C C . ARG B 1 67 ? 3.168 -20.781 3.828 1 96.44 67 ARG B C 1
ATOM 1493 O O . ARG B 1 67 ? 4.129 -20.188 4.316 1 96.44 67 ARG B O 1
ATOM 1500 N N . ASN B 1 68 ? 2.09 -20.719 4.527 1 89.62 68 ASN B N 1
ATOM 1501 C CA . ASN B 1 68 ? 1.792 -20.062 5.801 1 89.62 68 ASN B CA 1
ATOM 1502 C C . ASN B 1 68 ? 2.891 -20.328 6.832 1 89.62 68 ASN B C 1
ATOM 1504 O O . ASN B 1 68 ? 3.246 -19.438 7.602 1 89.62 68 ASN B O 1
ATOM 1508 N N . ARG B 1 69 ? 3.682 -21.359 6.746 1 90.75 69 ARG B N 1
ATOM 1509 C CA . ARG B 1 69 ? 4.707 -21.656 7.742 1 90.75 69 ARG B CA 1
ATOM 1510 C C . ARG B 1 69 ? 6.035 -22 7.074 1 90.75 69 ARG B C 1
ATOM 1512 O O . ARG B 1 69 ? 6.941 -22.516 7.723 1 90.75 69 ARG B O 1
ATOM 1519 N N . GLU B 1 70 ? 6.031 -21.672 5.879 1 93.81 70 GLU B N 1
ATOM 1520 C CA . GLU B 1 70 ? 7.242 -22 5.133 1 93.81 70 GLU B CA 1
ATOM 1521 C C . GLU B 1 70 ? 8.156 -20.781 5.008 1 93.81 70 GLU B C 1
ATOM 1523 O O . GLU B 1 70 ? 7.688 -19.641 4.906 1 93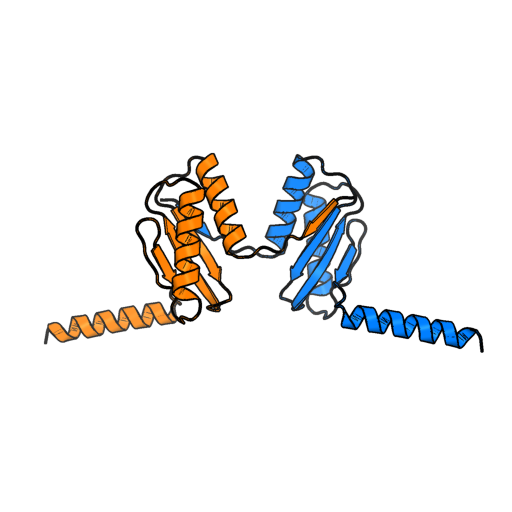.81 70 GLU B O 1
ATOM 1528 N N . GLU B 1 71 ? 9.375 -21.016 4.977 1 93.81 71 GLU B N 1
ATOM 1529 C CA . GLU B 1 71 ? 10.359 -19.953 4.855 1 93.81 71 GLU B CA 1
ATOM 1530 C C . GLU B 1 71 ? 10.508 -19.5 3.404 1 93.81 71 GLU B C 1
ATOM 1532 O O . GLU B 1 71 ? 10.93 -18.375 3.141 1 93.81 71 GLU B O 1
ATOM 1537 N N . ASP B 1 72 ? 10.266 -20.359 2.568 1 95.62 72 ASP B N 1
ATOM 1538 C CA . ASP B 1 72 ? 10.391 -20.109 1.137 1 95.62 72 ASP B CA 1
ATOM 1539 C C . ASP B 1 72 ? 9.023 -19.859 0.497 1 95.62 72 ASP B C 1
ATOM 1541 O O . ASP B 1 72 ? 8.148 -20.734 0.551 1 95.62 72 ASP B O 1
ATOM 1545 N N . PRO B 1 73 ? 8.914 -18.75 -0.188 1 97.38 73 PRO B N 1
ATOM 1546 C CA . PRO B 1 73 ? 7.605 -18.422 -0.767 1 97.38 73 PRO B CA 1
ATOM 1547 C C . PRO B 1 73 ? 7.379 -19.109 -2.115 1 97.38 73 PRO B C 1
ATOM 1549 O O . PRO B 1 73 ? 6.32 -18.938 -2.727 1 97.38 73 PRO B O 1
ATOM 1552 N N . THR B 1 74 ? 8.305 -19.812 -2.547 1 98.06 74 THR B N 1
ATOM 1553 C CA . THR B 1 74 ? 8.188 -20.391 -3.885 1 98.06 74 THR B CA 1
ATOM 1554 C C . THR B 1 74 ? 6.957 -21.281 -3.986 1 98.06 74 THR B C 1
ATOM 1556 O O . THR B 1 74 ? 6.703 -22.109 -3.104 1 98.06 74 THR B O 1
ATOM 1559 N N . PHE B 1 75 ? 6.195 -21.094 -5.051 1 98.31 75 PHE B N 1
ATOM 1560 C CA . PHE B 1 75 ? 4.918 -21.766 -5.234 1 98.31 75 PHE B CA 1
ATOM 1561 C C . PHE B 1 75 ? 4.461 -21.688 -6.688 1 98.31 75 PHE B C 1
ATOM 1563 O O . PHE B 1 75 ? 4.77 -20.719 -7.383 1 98.31 75 PHE B O 1
ATOM 1570 N N . SER B 1 76 ? 3.834 -22.719 -7.152 1 98.31 76 SER B N 1
ATOM 1571 C CA . SER B 1 76 ? 3.205 -22.656 -8.469 1 98.31 76 SER B CA 1
ATOM 1572 C C . SER B 1 76 ? 1.95 -23.516 -8.516 1 98.31 76 SER B C 1
ATOM 1574 O O . SER B 1 76 ? 1.9 -24.594 -7.906 1 98.31 76 SER B O 1
ATOM 1576 N N . ASN B 1 77 ? 0.954 -23.062 -9.18 1 97.94 77 ASN B N 1
ATOM 1577 C CA . ASN B 1 77 ? -0.208 -23.859 -9.562 1 97.94 77 ASN B CA 1
ATOM 1578 C C . ASN B 1 77 ? -0.608 -23.594 -11.016 1 97.94 77 ASN B C 1
ATOM 1580 O O . ASN B 1 77 ? 0.19 -23.094 -11.805 1 97.94 77 ASN B O 1
ATOM 1584 N N . GLU B 1 78 ? -1.742 -23.953 -11.414 1 97.94 78 GLU B N 1
ATOM 1585 C CA . GLU B 1 78 ? -2.189 -23.859 -12.805 1 97.94 78 GLU B CA 1
ATOM 1586 C C . GLU B 1 78 ? -2.258 -22.406 -13.258 1 97.94 78 GLU B C 1
ATOM 1588 O O . GLU B 1 78 ? -2.127 -22.109 -14.453 1 97.94 78 GLU B O 1
ATOM 1593 N N . HIS B 1 79 ? -2.248 -21.469 -12.281 1 98.81 79 HIS B N 1
ATOM 1594 C CA . HIS B 1 79 ? -2.641 -20.125 -12.664 1 98.81 79 HIS B CA 1
ATOM 1595 C C . HIS B 1 79 ? -1.528 -19.125 -12.367 1 98.81 79 HIS B C 1
ATOM 1597 O O . HIS B 1 79 ? -1.429 -18.078 -13.023 1 98.81 79 HIS B O 1
ATOM 1603 N N . ILE B 1 80 ? -0.689 -19.453 -11.312 1 98.88 80 ILE B N 1
ATOM 1604 C CA . ILE B 1 80 ? 0.31 -18.469 -10.938 1 98.88 80 ILE B CA 1
ATOM 1605 C C . ILE B 1 80 ? 1.626 -19.156 -10.594 1 98.88 80 ILE B C 1
ATOM 1607 O O . ILE B 1 80 ? 1.645 -20.359 -10.312 1 98.88 80 ILE B O 1
ATOM 1611 N N . SER B 1 81 ? 2.676 -18.406 -10.68 1 98.75 81 SER B N 1
ATOM 1612 C CA . SER B 1 81 ? 3.986 -18.766 -10.148 1 98.75 81 SER B CA 1
ATOM 1613 C C . SER B 1 81 ? 4.551 -17.656 -9.266 1 98.75 81 SER B C 1
ATOM 1615 O O . SER B 1 81 ? 4.449 -16.484 -9.602 1 98.75 81 SER B O 1
ATOM 1617 N N . VAL B 1 82 ? 5.098 -18.062 -8.156 1 98.62 82 VAL B N 1
ATOM 1618 C CA . VAL B 1 82 ? 5.613 -17.125 -7.168 1 98.62 82 VAL B CA 1
ATOM 1619 C C . VAL B 1 82 ? 7.059 -17.484 -6.816 1 98.62 82 VAL B C 1
ATOM 1621 O O . VAL B 1 82 ? 7.383 -18.656 -6.633 1 98.62 82 VAL B O 1
ATOM 1624 N N . TRP B 1 83 ? 7.918 -16.469 -6.758 1 97.75 83 TRP B N 1
ATOM 1625 C CA . TRP B 1 83 ? 9.289 -16.703 -6.32 1 97.75 83 TRP B CA 1
ATOM 1626 C C . TRP B 1 83 ? 9.898 -15.43 -5.73 1 97.75 83 TRP B C 1
ATOM 1628 O O . TRP B 1 83 ? 9.43 -14.32 -6.016 1 97.75 83 TRP B O 1
ATOM 1638 N N . PRO B 1 84 ? 10.836 -15.57 -4.836 1 96.94 84 PRO B N 1
ATOM 1639 C CA . PRO B 1 84 ? 11.469 -14.398 -4.227 1 96.94 84 PRO B CA 1
ATOM 1640 C C . PRO B 1 84 ? 12.391 -13.656 -5.195 1 96.94 84 PRO B C 1
ATOM 1642 O O . PRO B 1 84 ? 13.047 -14.281 -6.031 1 96.94 84 PRO B O 1
ATOM 1645 N N . ARG B 1 85 ? 12.391 -12.375 -4.992 1 94.12 85 ARG B N 1
ATOM 1646 C CA . ARG B 1 85 ? 13.375 -11.602 -5.746 1 94.12 85 ARG B CA 1
ATOM 1647 C C . ARG B 1 85 ? 14.781 -11.852 -5.223 1 94.12 85 ARG B C 1
ATOM 1649 O O . ARG B 1 85 ? 15.031 -11.75 -4.023 1 94.12 85 ARG B O 1
ATOM 1656 N N . LYS B 1 86 ? 15.555 -12.281 -6.023 1 83.88 86 LYS B N 1
ATOM 1657 C CA . LYS B 1 86 ? 16.922 -12.586 -5.613 1 83.88 86 LYS B CA 1
ATOM 1658 C C . LYS B 1 86 ? 17.719 -11.305 -5.387 1 83.88 86 LYS B C 1
ATOM 1660 O O . LYS B 1 86 ? 17.578 -10.336 -6.133 1 83.88 86 LYS B O 1
ATOM 1665 N N . THR B 1 87 ? 18.25 -11.234 -4.18 1 70.88 87 THR B N 1
ATOM 1666 C CA . THR B 1 87 ? 19.156 -10.125 -3.912 1 70.88 87 THR B CA 1
ATOM 1667 C C . THR B 1 87 ? 20.375 -10.18 -4.828 1 70.88 87 THR B C 1
ATOM 1669 O O . THR B 1 87 ? 20.625 -11.195 -5.477 1 70.88 87 THR B O 1
ATOM 1672 N N . PHE B 1 88 ? 21.031 -8.969 -5.027 1 61.66 88 PHE B N 1
ATOM 1673 C CA . PHE B 1 88 ? 22.266 -8.938 -5.812 1 61.66 88 PHE B CA 1
ATOM 1674 C C . PHE B 1 88 ? 23.188 -10.078 -5.41 1 61.66 88 PHE B C 1
ATOM 1676 O O . PHE B 1 88 ? 23.75 -10.773 -6.266 1 61.66 88 PHE B O 1
ATOM 1683 N N . ARG B 1 89 ? 23.344 -10.242 -4.047 1 57.69 89 ARG B N 1
ATOM 1684 C CA . ARG B 1 89 ? 24.266 -11.258 -3.529 1 57.69 89 ARG B CA 1
ATOM 1685 C C . ARG B 1 89 ? 23.797 -12.656 -3.891 1 57.69 89 ARG B C 1
ATOM 1687 O O . ARG B 1 89 ? 24.594 -13.508 -4.289 1 57.69 89 ARG B O 1
ATOM 1694 N N . GLU B 1 90 ? 22.516 -12.875 -3.826 1 61.44 90 GLU B N 1
ATOM 1695 C CA . GLU B 1 90 ? 21.969 -14.188 -4.148 1 61.44 90 GLU B CA 1
ATOM 1696 C C . GLU B 1 90 ? 22.109 -14.5 -5.637 1 61.44 90 GLU B C 1
ATOM 1698 O O . GLU B 1 90 ? 22.344 -15.641 -6.02 1 61.44 90 GLU B O 1
ATOM 1703 N N . ARG B 1 91 ? 22.078 -13.391 -6.383 1 64.94 91 ARG B N 1
ATOM 1704 C CA . ARG B 1 91 ? 22.219 -13.57 -7.824 1 64.94 91 ARG B CA 1
ATOM 1705 C C . ARG B 1 91 ? 23.656 -13.93 -8.188 1 64.94 91 ARG B C 1
ATOM 1707 O O . ARG B 1 91 ? 23.891 -14.766 -9.062 1 64.94 91 ARG B O 1
ATOM 1714 N N . GLN B 1 92 ? 24.562 -13.266 -7.441 1 61.94 92 GLN B N 1
ATOM 1715 C CA . GLN B 1 92 ? 25.969 -13.547 -7.707 1 61.94 92 GLN B CA 1
ATOM 1716 C C . GLN B 1 92 ? 26.328 -14.969 -7.301 1 61.94 92 GLN B C 1
ATOM 1718 O O . GLN B 1 92 ? 27.078 -15.648 -8.008 1 61.94 92 GLN B O 1
ATOM 1723 N N . GLU B 1 93 ? 25.797 -15.359 -6.219 1 58.34 93 GLU B N 1
ATOM 1724 C CA . GLU B 1 93 ? 26.094 -16.703 -5.711 1 58.34 93 GLU B CA 1
ATOM 1725 C C . GLU B 1 93 ? 25.547 -17.781 -6.637 1 58.34 93 GLU B C 1
ATOM 1727 O O . GLU B 1 93 ? 26.188 -18.797 -6.863 1 58.34 93 GLU B O 1
ATOM 1732 N N . GLU B 1 94 ? 24.453 -17.531 -7.109 1 60.81 94 GLU B N 1
ATOM 1733 C CA . GLU B 1 94 ? 23.859 -18.484 -8.039 1 60.81 94 GLU B CA 1
ATOM 1734 C C . GLU B 1 94 ? 24.641 -18.547 -9.344 1 60.81 94 GLU B C 1
ATOM 1736 O O . GLU B 1 94 ? 24.828 -19.625 -9.914 1 60.81 94 GLU B O 1
ATOM 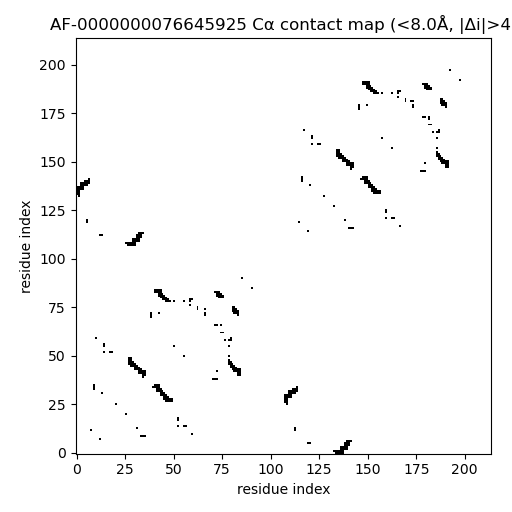1741 N N . GLU B 1 95 ? 25.016 -17.328 -9.758 1 60.62 95 GLU B N 1
ATOM 1742 C CA . GLU B 1 95 ? 25.828 -17.297 -10.969 1 60.62 95 GLU B CA 1
ATOM 1743 C C . GLU B 1 95 ? 27.172 -18 -10.766 1 60.62 95 GLU B C 1
ATOM 1745 O O . GLU B 1 95 ? 27.656 -18.703 -11.656 1 60.62 95 GLU B O 1
ATOM 1750 N N . ALA B 1 96 ? 27.781 -17.703 -9.555 1 61.22 96 ALA B N 1
ATOM 1751 C CA . ALA B 1 96 ? 29.078 -18.328 -9.242 1 61.22 96 ALA B CA 1
ATOM 1752 C C . ALA B 1 96 ? 28.938 -19.844 -9.125 1 61.22 96 ALA B C 1
ATOM 1754 O O . ALA B 1 96 ? 29.797 -20.594 -9.578 1 61.22 96 ALA B O 1
ATOM 1755 N N . ALA B 1 97 ? 27.703 -20.281 -8.68 1 58.66 97 ALA B N 1
ATOM 1756 C CA . ALA B 1 97 ? 27.484 -21.719 -8.508 1 58.66 97 ALA B CA 1
ATOM 1757 C C . ALA B 1 97 ? 27.266 -22.406 -9.852 1 58.66 97 ALA B C 1
ATOM 1759 O O . ALA B 1 97 ? 27.672 -23.547 -10.047 1 58.66 97 ALA B O 1
ATOM 1760 N N . LYS B 1 98 ? 26.578 -21.672 -10.633 1 64 98 LYS B N 1
ATOM 1761 C CA . LYS B 1 98 ? 26.359 -22.219 -11.969 1 64 98 LYS B CA 1
ATOM 1762 C C . LYS B 1 98 ? 27.672 -22.359 -12.727 1 64 98 LYS B C 1
ATOM 1764 O O . LYS B 1 98 ? 27.859 -23.297 -13.492 1 64 98 LYS B O 1
ATOM 1769 N N . GLU B 1 99 ? 28.562 -21.391 -12.523 1 63.28 99 GLU B N 1
ATOM 1770 C CA . GLU B 1 99 ? 29.859 -21.438 -13.188 1 63.28 99 GLU B CA 1
ATOM 1771 C C . GLU B 1 99 ? 30.703 -22.594 -12.664 1 63.28 99 GLU B C 1
ATOM 1773 O O . GLU B 1 99 ? 31.406 -23.266 -13.438 1 63.28 99 GLU B O 1
ATOM 1778 N N . THR B 1 100 ? 30.547 -22.688 -11.375 1 61 100 THR B N 1
ATOM 1779 C CA . THR B 1 100 ? 31.359 -23.75 -10.797 1 61 100 THR B CA 1
ATOM 1780 C C . THR B 1 100 ? 30.828 -25.125 -11.203 1 61 100 THR B C 1
ATOM 1782 O O . THR B 1 100 ? 31.594 -26.062 -11.414 1 61 100 THR B O 1
ATOM 1785 N N . ASN B 1 101 ? 29.547 -25.203 -11.203 1 56.97 101 ASN B N 1
ATOM 1786 C CA . ASN B 1 101 ? 28.969 -26.484 -11.609 1 56.97 101 ASN B CA 1
ATOM 1787 C C . ASN B 1 101 ? 29.188 -26.75 -13.094 1 56.97 101 ASN B C 1
ATOM 1789 O O . ASN B 1 101 ? 29.312 -27.891 -13.516 1 56.97 101 ASN B O 1
ATOM 1793 N N . GLU B 1 102 ? 29.125 -25.688 -13.781 1 57.56 102 GLU B N 1
ATOM 1794 C CA . GLU B 1 102 ? 29.391 -25.844 -15.211 1 57.56 102 GLU B CA 1
ATOM 1795 C C . GLU B 1 102 ? 30.844 -26.188 -15.469 1 57.56 102 GLU B C 1
ATOM 1797 O O . GLU B 1 102 ? 31.172 -26.875 -16.438 1 57.56 102 GLU B O 1
ATOM 1802 N N . SER B 1 103 ? 31.578 -25.641 -14.602 1 57.31 103 SER B N 1
ATOM 1803 C CA . SER B 1 103 ? 33 -25.906 -14.82 1 57.31 103 SER B CA 1
ATOM 1804 C C . SER B 1 103 ? 33.375 -27.312 -14.367 1 57.31 103 SER B C 1
ATOM 1806 O O . SER B 1 103 ? 34.375 -27.875 -14.836 1 57.31 103 SER B O 1
ATOM 1808 N N . GLY B 1 104 ? 32.531 -27.828 -13.453 1 52.75 104 GLY B N 1
ATOM 1809 C CA . GLY B 1 104 ? 32.938 -29.141 -12.977 1 52.75 104 GLY B CA 1
ATOM 1810 C C . GLY B 1 104 ? 32.719 -30.234 -14 1 52.75 104 GLY B C 1
ATOM 1811 O O . GLY B 1 104 ? 33.094 -31.391 -13.773 1 52.75 104 GLY B O 1
ATOM 1812 N N . PHE B 1 105 ? 31.828 -29.969 -14.922 1 51.34 105 PHE B N 1
ATOM 1813 C CA . PHE B 1 105 ? 31.609 -31.062 -15.859 1 51.34 105 PHE B CA 1
ATOM 1814 C C . PHE B 1 105 ? 32.719 -31.125 -16.891 1 51.34 105 PHE B C 1
ATOM 1816 O O . PHE B 1 105 ? 32.875 -32.125 -17.594 1 51.34 105 PHE B O 1
ATOM 1823 N N . LEU B 1 106 ? 33.406 -30.016 -17.125 1 48.62 106 LEU B N 1
ATOM 1824 C CA . LEU B 1 106 ? 34.344 -30.125 -18.219 1 48.62 106 LEU B CA 1
ATOM 1825 C C . LEU B 1 106 ? 35.656 -30.734 -17.75 1 48.62 106 LEU B C 1
ATOM 1827 O O . LEU B 1 106 ? 36.531 -31.062 -18.562 1 48.62 106 LEU B O 1
ATOM 1831 N N . GLY B 1 107 ? 35.719 -31.047 -16.422 1 36.25 107 GLY B N 1
ATOM 1832 C CA . GLY B 1 107 ? 37 -31.719 -16.156 1 36.25 107 GLY B CA 1
ATOM 1833 C C . GLY B 1 107 ? 36.906 -33.219 -16.359 1 36.25 107 GLY B C 1
ATOM 1834 O O . GLY B 1 107 ? 35.844 -33.812 -16.266 1 36.25 107 GLY B O 1
#

Sequence (214 aa):
MTTRNLNKTWRDVIFEQYQADLEADSPFPIRYLIFVYQWKKDIFISIPNKIDVMTFRRAILDFVRSRNREEDPTFSNEHISVWPRKTFRERQEEEAAKETNESGFLGMTTRNLNKTWRDVIFEQYQADLEADSPFPIRYLIFVYQWKKDIFISIPNKIDVMTFRRAILDFVRSRNREEDPTFSNEHISVWPRKTFRERQEEEAAKETNESGFLG